Protein AF-A0A1W9HK80-F1 (afdb_monomer_lite)

Structure (mmCIF, N/CA/C/O backbone):
data_AF-A0A1W9HK80-F1
#
_entry.id   AF-A0A1W9HK80-F1
#
loop_
_atom_site.group_PDB
_atom_site.id
_atom_site.type_symbol
_atom_site.label_atom_id
_atom_site.label_alt_id
_atom_site.label_comp_id
_atom_site.label_asym_id
_atom_site.label_entity_id
_atom_site.label_seq_id
_atom_site.pdbx_PDB_ins_code
_atom_site.Cartn_x
_atom_site.Cartn_y
_atom_site.Cartn_z
_atom_site.occupancy
_atom_site.B_iso_or_equiv
_atom_site.auth_seq_id
_atom_site.auth_comp_id
_atom_site.auth_asym_id
_atom_site.auth_atom_id
_atom_site.pdbx_PDB_model_num
ATOM 1 N N . MET A 1 1 ? 50.817 -0.909 21.607 1.00 40.31 1 MET A N 1
ATOM 2 C CA . MET A 1 1 ? 50.506 -1.844 20.501 1.00 40.31 1 MET A CA 1
ATOM 3 C C . MET A 1 1 ? 49.001 -1.760 20.254 1.00 40.31 1 MET A C 1
ATOM 5 O O . MET A 1 1 ? 48.254 -2.396 20.972 1.00 40.31 1 MET A O 1
ATOM 9 N N . TRP A 1 2 ? 48.497 -0.718 19.587 1.00 36.34 2 TRP A N 1
ATOM 10 C CA . TRP A 1 2 ? 48.292 -0.599 18.128 1.00 36.34 2 TRP A CA 1
ATOM 11 C C . TRP A 1 2 ? 47.493 -1.766 17.518 1.00 36.34 2 TRP A C 1
ATOM 13 O O . TRP A 1 2 ? 48.063 -2.653 16.898 1.00 36.34 2 TRP A O 1
ATOM 23 N N . PHE A 1 3 ? 46.166 -1.718 17.678 1.00 40.56 3 PHE A N 1
ATOM 24 C CA . PHE A 1 3 ? 45.187 -2.386 16.814 1.00 40.56 3 PHE A CA 1
ATOM 25 C C . PHE A 1 3 ? 44.381 -1.291 16.099 1.00 40.56 3 PHE A C 1
ATOM 27 O O . PHE A 1 3 ? 43.328 -0.865 16.558 1.00 40.56 3 PHE A O 1
ATOM 34 N N . LEU A 1 4 ? 44.928 -0.779 14.997 1.00 42.81 4 LEU A N 1
ATOM 35 C CA . LEU A 1 4 ? 44.209 0.044 14.022 1.00 42.81 4 LEU A CA 1
ATOM 36 C C . LEU A 1 4 ? 44.053 -0.819 12.770 1.00 42.81 4 LEU A C 1
ATOM 38 O O . LEU A 1 4 ? 44.876 -0.789 11.858 1.00 42.81 4 LEU A O 1
ATOM 42 N N . ALA A 1 5 ? 43.024 -1.665 12.782 1.00 45.47 5 ALA A N 1
ATOM 43 C CA . ALA A 1 5 ? 42.637 -2.462 11.631 1.00 45.47 5 ALA A CA 1
ATOM 44 C C . ALA A 1 5 ? 41.920 -1.556 10.619 1.00 45.47 5 ALA A C 1
ATOM 46 O O . ALA A 1 5 ? 40.733 -1.274 10.732 1.00 45.47 5 ALA A O 1
ATOM 47 N N . LEU A 1 6 ? 42.717 -1.040 9.684 1.00 41.25 6 LEU A N 1
ATOM 48 C CA . LEU A 1 6 ? 42.411 -0.825 8.269 1.00 41.25 6 LEU A CA 1
ATOM 49 C C . LEU A 1 6 ? 40.919 -0.893 7.876 1.00 41.25 6 LEU A C 1
ATOM 51 O O . LEU A 1 6 ? 40.435 -1.906 7.375 1.00 41.25 6 LEU A O 1
ATOM 55 N N . LEU A 1 7 ? 40.230 0.246 7.977 1.00 40.03 7 LEU A N 1
ATOM 56 C CA . LEU A 1 7 ? 39.108 0.567 7.095 1.00 40.03 7 LEU A CA 1
ATOM 57 C C . LEU A 1 7 ? 39.681 0.842 5.698 1.00 40.03 7 LEU A C 1
ATOM 59 O O . LEU A 1 7 ? 39.971 1.982 5.334 1.00 40.03 7 LEU A O 1
ATOM 63 N N . PHE A 1 8 ? 39.892 -0.220 4.921 1.00 39.59 8 PHE A N 1
ATOM 64 C CA . PHE A 1 8 ? 40.111 -0.100 3.484 1.00 39.59 8 PHE A CA 1
ATOM 65 C C . PHE A 1 8 ? 38.796 0.361 2.850 1.00 39.59 8 PHE A C 1
ATOM 67 O O . PHE A 1 8 ? 37.912 -0.431 2.536 1.00 39.59 8 PHE A O 1
ATOM 74 N N . ILE A 1 9 ? 38.671 1.674 2.672 1.00 42.69 9 ILE A N 1
ATOM 75 C CA . ILE A 1 9 ? 37.730 2.273 1.733 1.00 42.69 9 ILE A CA 1
ATOM 76 C C . ILE A 1 9 ? 38.190 1.822 0.344 1.00 42.69 9 ILE A C 1
ATOM 78 O O . ILE A 1 9 ? 39.023 2.470 -0.292 1.00 42.69 9 ILE A O 1
ATOM 82 N N . SER A 1 10 ? 37.667 0.697 -0.141 1.00 40.22 10 SER A N 1
ATOM 83 C CA . SER A 1 10 ? 37.673 0.418 -1.569 1.00 40.22 10 SER A CA 1
ATOM 84 C C . SER A 1 10 ? 36.736 1.435 -2.216 1.00 40.22 10 SER A C 1
ATOM 86 O O . SER A 1 10 ? 35.543 1.187 -2.392 1.00 40.22 10 SER A O 1
ATOM 88 N N . ARG A 1 11 ? 37.265 2.613 -2.560 1.00 42.75 11 ARG A N 1
ATOM 89 C CA . ARG A 1 11 ? 36.681 3.430 -3.623 1.00 42.75 11 ARG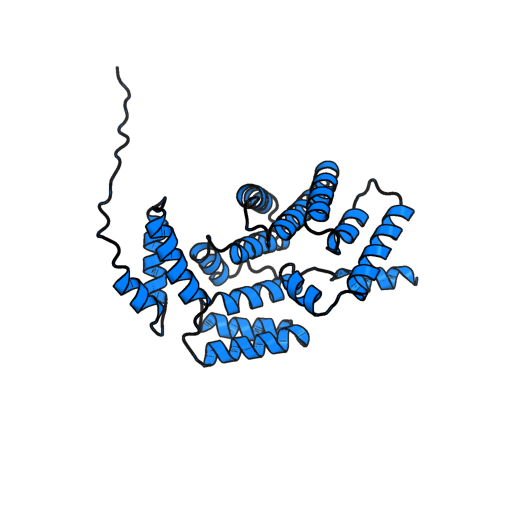 A CA 1
ATOM 90 C C . ARG A 1 11 ? 36.827 2.607 -4.894 1.00 42.75 11 ARG A C 1
ATOM 92 O O . ARG A 1 11 ? 37.811 2.739 -5.615 1.00 42.75 11 ARG A O 1
ATOM 99 N N . VAL A 1 12 ? 35.872 1.712 -5.130 1.00 42.25 12 VAL A N 1
ATOM 100 C CA . VAL A 1 12 ? 35.634 1.179 -6.463 1.00 42.25 12 VAL A CA 1
ATOM 101 C C . VAL A 1 12 ? 35.349 2.415 -7.301 1.00 42.25 12 VAL A C 1
ATOM 103 O O . VAL A 1 12 ? 34.335 3.086 -7.114 1.00 42.25 12 VAL A O 1
ATOM 106 N N . THR A 1 13 ? 36.304 2.798 -8.141 1.00 45.12 13 THR A N 1
ATOM 107 C CA . THR A 1 13 ? 36.114 3.839 -9.144 1.00 45.12 13 THR A CA 1
ATOM 108 C C . THR A 1 13 ? 35.144 3.273 -10.165 1.00 45.12 13 THR A C 1
ATOM 110 O O . THR A 1 13 ? 35.548 2.701 -11.176 1.00 45.12 13 THR A O 1
ATOM 113 N N . PHE A 1 14 ? 33.856 3.349 -9.848 1.00 53.19 14 PHE A N 1
ATOM 114 C CA . PHE A 1 14 ? 32.804 3.074 -10.803 1.00 53.19 14 PHE A CA 1
ATOM 115 C C . PHE A 1 14 ? 32.976 4.059 -11.956 1.00 53.19 14 PHE A C 1
ATOM 117 O O . PHE A 1 14 ? 33.056 5.273 -11.749 1.00 53.19 14 PHE A O 1
ATOM 124 N N . GLY A 1 15 ? 33.094 3.518 -13.171 1.00 62.09 15 GLY A N 1
ATOM 125 C CA . GLY A 1 15 ? 33.056 4.321 -14.386 1.00 62.09 15 GLY A CA 1
ATOM 126 C C . GLY A 1 15 ? 31.828 5.225 -14.344 1.00 62.09 15 GLY A C 1
ATOM 127 O O . GLY A 1 15 ? 30.773 4.816 -13.857 1.00 62.09 15 GLY A O 1
ATOM 128 N N . ALA A 1 16 ? 31.981 6.472 -14.790 1.00 74.56 16 ALA A N 1
ATOM 129 C CA . ALA A 1 16 ? 30.900 7.449 -14.776 1.00 74.56 16 ALA A CA 1
ATOM 130 C C . ALA A 1 16 ? 29.609 6.830 -15.345 1.00 74.56 16 ALA A C 1
ATOM 132 O O . ALA A 1 16 ? 29.616 6.307 -16.461 1.00 74.56 16 ALA A O 1
ATOM 133 N N . ILE A 1 17 ? 28.515 6.873 -14.574 1.00 82.75 17 ILE A N 1
ATOM 134 C CA . ILE A 1 17 ? 27.217 6.345 -15.013 1.00 82.75 17 ILE A CA 1
ATOM 135 C C . ILE A 1 17 ? 26.825 7.057 -16.312 1.00 82.75 17 ILE A C 1
ATOM 137 O O . ILE A 1 17 ? 26.674 8.282 -16.346 1.00 82.75 17 ILE A O 1
ATOM 141 N N . ASN A 1 18 ? 26.644 6.288 -17.386 1.00 89.44 18 ASN A N 1
ATOM 142 C CA . ASN A 1 18 ? 26.189 6.817 -18.665 1.00 89.44 18 ASN A CA 1
ATOM 143 C C . ASN A 1 18 ? 24.665 7.009 -18.641 1.00 89.44 18 ASN A C 1
ATOM 145 O O . ASN A 1 18 ? 23.892 6.151 -19.067 1.00 89.44 18 ASN A O 1
ATOM 149 N N . TRP A 1 19 ? 24.230 8.156 -18.120 1.00 87.25 19 TRP A N 1
ATOM 150 C CA . TRP A 1 19 ? 22.811 8.499 -17.992 1.00 87.25 19 TRP A CA 1
ATOM 151 C C . TRP A 1 19 ? 22.069 8.546 -19.328 1.00 87.25 19 TRP A C 1
ATOM 153 O O . TRP A 1 19 ? 20.884 8.230 -19.369 1.00 87.25 19 TRP A O 1
ATOM 163 N N . THR A 1 20 ? 22.750 8.909 -20.417 1.00 88.00 20 THR A N 1
ATOM 164 C CA . THR A 1 20 ? 22.161 8.922 -21.763 1.00 88.00 20 THR A CA 1
ATOM 165 C C . THR A 1 20 ? 21.836 7.509 -22.225 1.00 88.00 20 THR A C 1
ATOM 167 O O . THR A 1 20 ? 20.741 7.256 -22.718 1.00 88.00 20 THR A O 1
ATOM 170 N N . GLU A 1 21 ? 22.766 6.574 -22.031 1.00 89.50 21 GLU A N 1
ATOM 171 C CA . GLU A 1 21 ? 22.534 5.166 -22.347 1.00 89.50 21 GLU A CA 1
ATOM 172 C C . GLU A 1 21 ? 21.377 4.605 -21.515 1.00 89.50 21 GLU A C 1
ATOM 174 O O . GLU A 1 21 ? 20.474 3.975 -22.061 1.00 89.50 21 GLU A O 1
ATOM 179 N N . LEU A 1 22 ? 21.358 4.883 -20.209 1.00 87.50 22 LEU A N 1
ATOM 180 C CA . LEU A 1 22 ? 20.290 4.412 -19.333 1.00 87.50 22 LEU A CA 1
ATOM 181 C C . LEU A 1 22 ? 18.918 5.001 -19.714 1.00 87.50 22 LEU A C 1
ATOM 183 O O . LEU A 1 22 ? 17.916 4.283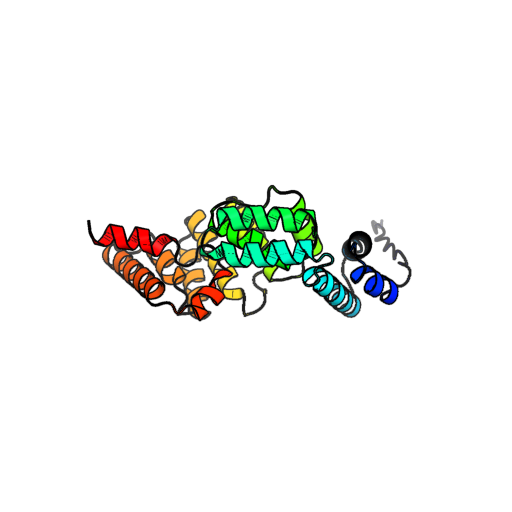 -19.733 1.00 87.50 22 LEU A O 1
ATOM 187 N N . ASP A 1 23 ? 18.871 6.283 -20.085 1.00 87.50 23 ASP A N 1
ATOM 188 C CA . ASP A 1 23 ? 17.657 6.939 -20.579 1.00 87.50 23 ASP A CA 1
ATOM 189 C C . ASP A 1 23 ? 17.154 6.297 -21.883 1.00 87.50 23 ASP A C 1
ATOM 191 O O . ASP A 1 23 ? 15.950 6.073 -22.010 1.00 87.50 23 ASP A O 1
ATOM 195 N N . ILE A 1 24 ? 18.048 5.933 -22.809 1.00 87.50 24 ILE A N 1
ATOM 196 C CA . ILE A 1 24 ? 17.697 5.215 -24.045 1.00 87.50 24 ILE A CA 1
ATOM 197 C C . ILE A 1 24 ? 17.138 3.828 -23.722 1.00 87.50 24 ILE A C 1
ATOM 199 O O . ILE A 1 24 ? 16.068 3.474 -24.217 1.00 87.50 24 ILE A O 1
ATOM 203 N N . LEU A 1 25 ? 17.824 3.060 -22.871 1.00 88.50 25 LEU A N 1
ATOM 204 C CA . LEU A 1 25 ? 17.406 1.709 -22.486 1.00 88.50 25 LEU A CA 1
ATOM 205 C C . LEU A 1 25 ? 16.018 1.709 -21.832 1.00 88.50 25 LEU A C 1
ATOM 207 O O . LEU A 1 25 ? 15.195 0.858 -22.149 1.00 88.50 25 LEU A O 1
ATOM 211 N N . SER A 1 26 ? 15.712 2.714 -21.006 1.00 87.19 26 SER A N 1
ATOM 212 C CA . SER A 1 26 ? 14.394 2.878 -20.366 1.00 87.19 26 SER A CA 1
ATOM 213 C C . SER A 1 26 ? 13.234 3.186 -21.322 1.00 87.19 26 SER A C 1
ATOM 215 O O . SER A 1 26 ? 12.099 3.322 -20.883 1.00 87.19 26 SER A O 1
ATOM 217 N N . ARG A 1 27 ? 13.501 3.377 -22.619 1.00 87.50 27 ARG A N 1
ATOM 218 C CA . ARG A 1 27 ? 12.479 3.617 -23.654 1.00 87.50 27 ARG A CA 1
ATOM 219 C C . ARG A 1 27 ? 12.355 2.455 -24.635 1.00 87.50 27 ARG A C 1
ATOM 221 O O . ARG A 1 27 ? 11.470 2.471 -25.487 1.00 87.50 27 ARG A O 1
ATOM 228 N N . GLN A 1 28 ? 13.265 1.487 -24.575 1.00 85.81 28 GLN A N 1
ATOM 229 C CA . GLN A 1 28 ? 13.233 0.325 -25.455 1.00 85.81 28 GLN A CA 1
ATOM 230 C C . GLN A 1 28 ? 12.121 -0.629 -25.029 1.00 85.81 28 GLN A C 1
ATOM 232 O O . GLN A 1 28 ? 11.759 -0.674 -23.862 1.00 85.81 28 GLN A O 1
ATOM 237 N N . LYS A 1 29 ? 11.617 -1.436 -25.970 1.00 75.38 29 LYS A N 1
ATOM 238 C CA . LYS A 1 29 ? 10.497 -2.370 -25.747 1.00 75.38 29 LYS A CA 1
ATOM 239 C C . LYS A 1 29 ? 10.725 -3.398 -24.626 1.00 75.38 29 LYS A C 1
ATOM 241 O O . LYS A 1 29 ? 9.777 -4.050 -24.212 1.00 75.38 29 LYS A O 1
ATOM 246 N N . THR A 1 30 ? 11.962 -3.570 -24.167 1.00 76.00 30 THR A N 1
ATOM 247 C CA . THR A 1 30 ? 12.333 -4.479 -23.078 1.00 76.00 30 THR A CA 1
ATOM 248 C C . THR A 1 30 ? 13.161 -3.712 -22.044 1.00 76.00 30 THR A C 1
ATOM 250 O O . THR A 1 30 ? 14.354 -3.485 -22.277 1.00 76.00 30 THR A O 1
ATOM 253 N N . PRO A 1 31 ? 12.574 -3.299 -20.906 1.00 85.25 31 PRO A N 1
ATOM 254 C CA . PRO A 1 31 ? 13.286 -2.519 -19.896 1.00 85.25 31 PRO A CA 1
ATOM 255 C C . PRO A 1 31 ? 14.294 -3.343 -19.080 1.00 85.25 31 PRO A C 1
ATOM 257 O O . PRO A 1 31 ? 15.028 -2.758 -18.291 1.00 85.25 31 PRO A O 1
ATOM 260 N N . ASP A 1 32 ? 14.379 -4.666 -19.264 1.00 87.62 32 ASP A N 1
ATOM 261 C CA . ASP A 1 32 ? 15.199 -5.582 -18.453 1.00 87.62 32 ASP A CA 1
ATOM 262 C C . ASP A 1 32 ? 16.661 -5.143 -18.312 1.00 87.62 32 ASP A C 1
ATOM 264 O O . ASP A 1 32 ? 17.230 -5.194 -17.221 1.00 87.62 32 ASP A O 1
ATOM 268 N N . LEU A 1 33 ? 17.277 -4.668 -19.400 1.00 87.88 33 LEU A N 1
ATOM 269 C CA . LEU A 1 33 ? 18.659 -4.190 -19.355 1.00 87.88 33 LEU A CA 1
ATOM 270 C C . LEU A 1 33 ? 18.782 -2.870 -18.578 1.00 87.88 33 LEU A C 1
ATOM 272 O O . LEU A 1 33 ? 19.755 -2.687 -17.847 1.00 87.88 33 LEU A O 1
ATOM 276 N N . ALA A 1 34 ? 17.799 -1.969 -18.695 1.00 89.19 34 ALA A N 1
ATOM 277 C CA . ALA A 1 34 ? 17.753 -0.747 -17.891 1.00 89.19 34 ALA A CA 1
ATOM 278 C C . ALA A 1 34 ? 17.579 -1.083 -16.404 1.00 89.19 34 ALA A C 1
ATOM 280 O O . ALA A 1 34 ? 18.312 -0.565 -15.567 1.00 89.19 34 ALA A O 1
ATOM 281 N N . VAL A 1 35 ? 16.655 -1.995 -16.090 1.00 89.56 35 VAL A N 1
ATOM 282 C CA . VAL A 1 35 ? 16.382 -2.471 -14.730 1.00 89.56 35 VAL A CA 1
ATOM 283 C C . VAL A 1 35 ? 17.628 -3.091 -14.116 1.00 89.56 35 VAL A C 1
ATOM 285 O O . VAL A 1 35 ? 18.015 -2.705 -13.018 1.00 89.56 35 VAL A O 1
ATOM 288 N N . LYS A 1 36 ? 18.295 -4.003 -14.834 1.00 90.44 36 LYS A N 1
ATOM 289 C CA . LYS A 1 36 ? 19.532 -4.635 -14.370 1.00 90.44 36 LYS A CA 1
ATOM 290 C C . LYS A 1 36 ? 20.591 -3.590 -14.010 1.00 90.44 36 LYS A C 1
ATOM 292 O O . LYS A 1 36 ? 21.140 -3.647 -12.917 1.00 90.44 36 LYS A O 1
ATOM 297 N N . LYS A 1 37 ? 20.823 -2.604 -14.885 1.00 89.94 37 LYS A N 1
ATOM 298 C CA . LYS A 1 37 ? 21.783 -1.520 -14.621 1.00 89.94 37 LYS A CA 1
ATOM 299 C C . LYS A 1 37 ? 21.388 -0.653 -13.426 1.00 89.94 37 LYS A C 1
ATOM 301 O O . LYS A 1 37 ? 22.251 -0.238 -12.666 1.00 89.94 37 LYS A O 1
ATOM 306 N N . ILE A 1 38 ? 20.100 -0.359 -13.253 1.00 90.00 38 ILE A N 1
ATOM 307 C CA . ILE A 1 38 ? 19.612 0.407 -12.097 1.00 90.00 38 ILE A CA 1
ATOM 308 C C . ILE A 1 38 ? 19.845 -0.370 -10.800 1.00 90.00 38 ILE A C 1
ATOM 310 O O . ILE A 1 38 ? 20.333 0.220 -9.843 1.00 90.00 38 ILE A O 1
ATOM 314 N N . LEU A 1 39 ? 19.542 -1.671 -10.773 1.00 88.88 39 LEU A N 1
ATOM 315 C CA . LEU A 1 39 ? 19.792 -2.524 -9.607 1.00 88.88 39 LEU A CA 1
ATOM 316 C C . LEU A 1 39 ? 21.287 -2.571 -9.267 1.00 88.88 39 LEU A C 1
ATOM 318 O O . LEU A 1 39 ? 21.648 -2.346 -8.119 1.00 88.88 39 LEU A O 1
ATOM 322 N N . GLU A 1 40 ? 22.156 -2.728 -10.270 1.00 89.50 40 GLU A N 1
ATOM 323 C CA . GLU A 1 40 ? 23.613 -2.658 -10.080 1.00 89.50 40 GLU A CA 1
ATOM 324 C C . GLU A 1 40 ? 24.059 -1.318 -9.472 1.00 89.50 40 GLU A C 1
ATOM 326 O O . GLU A 1 40 ? 24.951 -1.306 -8.630 1.00 89.50 40 GLU A O 1
ATOM 331 N N . ILE A 1 41 ? 23.438 -0.193 -9.860 1.00 88.38 41 ILE A N 1
ATOM 332 C CA . ILE A 1 41 ? 23.722 1.125 -9.270 1.00 88.38 41 ILE A CA 1
ATOM 333 C C . ILE A 1 41 ? 23.222 1.196 -7.820 1.00 88.38 41 ILE A C 1
ATOM 335 O O . ILE A 1 41 ? 23.939 1.703 -6.959 1.00 88.38 41 ILE A O 1
ATOM 339 N N . LEU A 1 42 ? 22.015 0.701 -7.534 1.00 86.38 42 LEU A N 1
ATOM 340 C CA . LEU A 1 42 ? 21.439 0.702 -6.184 1.00 86.38 42 LEU A CA 1
ATOM 341 C C . LEU A 1 42 ? 22.263 -0.152 -5.205 1.00 86.38 42 LEU A C 1
ATOM 343 O O . LEU A 1 42 ? 22.426 0.237 -4.049 1.00 86.38 42 LEU A O 1
ATOM 347 N N . ASP A 1 43 ? 22.856 -1.247 -5.682 1.00 86.94 43 ASP A N 1
ATOM 348 C CA . ASP A 1 43 ? 23.711 -2.134 -4.884 1.00 86.94 43 ASP A CA 1
ATOM 349 C C . ASP A 1 43 ? 25.079 -1.511 -4.535 1.00 86.94 43 ASP A C 1
ATOM 351 O O . ASP A 1 43 ? 25.797 -2.028 -3.677 1.00 86.94 43 ASP A O 1
ATOM 355 N N . THR A 1 44 ? 25.454 -0.375 -5.143 1.00 86.75 44 THR A N 1
ATOM 356 C CA . THR A 1 44 ? 26.722 0.321 -4.831 1.00 86.75 44 THR A CA 1
ATOM 357 C C . THR A 1 44 ? 26.716 1.064 -3.491 1.00 86.75 44 THR A C 1
ATOM 359 O O . THR A 1 44 ? 27.769 1.520 -3.038 1.00 86.75 44 THR A O 1
ATOM 362 N N . GLY A 1 45 ? 25.558 1.159 -2.829 1.00 83.50 45 GLY A N 1
ATOM 363 C CA . GLY A 1 45 ? 25.401 1.800 -1.526 1.00 83.50 45 GLY A CA 1
ATOM 364 C C . GLY A 1 45 ? 24.807 3.213 -1.609 1.00 83.50 45 GLY A C 1
ATOM 365 O O . GLY A 1 45 ? 24.037 3.512 -2.522 1.00 83.50 45 GLY A O 1
ATOM 366 N N . PRO A 1 46 ? 25.096 4.093 -0.629 1.00 85.88 46 PRO A N 1
ATOM 367 C CA . PRO A 1 46 ? 24.485 5.418 -0.555 1.00 85.88 46 PRO A CA 1
ATOM 368 C C . PRO A 1 46 ? 24.763 6.259 -1.804 1.00 85.88 46 PRO A C 1
ATOM 370 O O . PRO A 1 46 ? 25.913 6.492 -2.175 1.00 85.88 46 PRO A O 1
ATOM 373 N N . LEU A 1 47 ? 23.696 6.749 -2.431 1.00 86.19 47 LEU A N 1
ATOM 374 C CA . LEU A 1 47 ? 23.783 7.520 -3.664 1.00 86.19 47 LEU A CA 1
ATOM 375 C C . LEU A 1 47 ? 23.883 9.017 -3.386 1.00 86.19 47 LEU A C 1
ATOM 377 O O . LEU A 1 47 ? 23.173 9.560 -2.538 1.00 86.19 47 LEU A O 1
ATOM 381 N N . GLU A 1 48 ? 24.701 9.711 -4.175 1.00 90.00 48 GLU A N 1
ATOM 382 C CA . GLU A 1 48 ? 24.689 11.171 -4.192 1.00 90.00 48 GLU A CA 1
ATOM 383 C C . GLU A 1 48 ? 23.298 11.701 -4.593 1.00 90.00 48 GLU A C 1
ATOM 385 O O . GLU A 1 48 ? 22.642 11.104 -5.457 1.00 90.00 48 GLU A O 1
ATOM 390 N N . PRO A 1 49 ? 22.853 12.859 -4.063 1.00 89.88 49 PRO A N 1
ATOM 391 C CA . PRO A 1 49 ? 21.521 13.403 -4.346 1.00 89.88 49 PRO A CA 1
ATOM 392 C C . PRO A 1 49 ? 21.197 13.522 -5.841 1.00 89.88 49 PRO A C 1
ATOM 394 O O . PRO A 1 49 ? 20.084 13.224 -6.271 1.00 89.88 49 PRO A O 1
ATOM 397 N N . LYS A 1 50 ? 22.186 13.902 -6.661 1.00 89.50 50 LYS A N 1
ATOM 398 C CA . LYS A 1 50 ? 22.035 14.006 -8.119 1.00 89.50 50 LYS A CA 1
ATOM 399 C C . LYS A 1 50 ? 21.794 12.644 -8.778 1.00 89.50 50 LYS A C 1
ATOM 401 O O . LYS A 1 50 ? 20.937 12.534 -9.651 1.00 89.50 50 LYS A O 1
ATOM 406 N N . THR A 1 51 ? 22.543 11.623 -8.367 1.00 88.56 51 THR A N 1
ATOM 407 C CA . THR A 1 51 ? 22.400 10.242 -8.850 1.00 88.56 51 THR A CA 1
ATOM 408 C C . THR A 1 51 ? 21.043 9.678 -8.451 1.00 88.56 51 THR A C 1
ATOM 410 O O . THR A 1 51 ? 20.345 9.130 -9.299 1.00 88.56 51 THR A O 1
ATOM 413 N N . SER A 1 52 ? 20.631 9.897 -7.199 1.00 88.12 52 SER A N 1
ATOM 414 C CA . SER A 1 52 ? 19.313 9.500 -6.695 1.00 88.12 52 SER A CA 1
ATOM 415 C C . SER A 1 52 ? 18.177 10.118 -7.521 1.00 88.12 52 SER A C 1
ATOM 417 O O . SER A 1 52 ? 17.321 9.402 -8.037 1.00 88.12 52 SER A O 1
ATOM 419 N N . PHE A 1 53 ? 18.229 11.431 -7.773 1.00 89.69 53 PHE A N 1
ATOM 420 C CA . PHE A 1 53 ? 17.240 12.124 -8.605 1.00 89.69 53 PHE A CA 1
ATOM 421 C C . PHE A 1 53 ? 17.160 11.569 -10.038 1.00 89.69 53 PHE A C 1
ATOM 423 O O . PHE A 1 53 ? 16.070 11.371 -10.581 1.00 89.69 53 PHE A O 1
ATOM 430 N N . LEU A 1 54 ? 18.308 11.313 -10.674 1.00 89.56 54 LEU A N 1
ATOM 431 C CA . LEU A 1 54 ? 18.344 10.786 -12.040 1.00 89.56 54 LEU A CA 1
ATOM 432 C C . LEU A 1 54 ? 17.830 9.345 -12.115 1.00 89.56 54 LEU A C 1
ATOM 434 O O . LEU A 1 54 ? 17.060 9.040 -13.027 1.00 89.56 54 LEU A O 1
ATOM 438 N N . LEU A 1 55 ? 18.187 8.488 -11.155 1.00 89.69 55 LEU A N 1
ATOM 439 C CA . LEU A 1 55 ? 17.611 7.146 -11.053 1.00 89.69 55 LEU A CA 1
ATOM 440 C C . LEU A 1 55 ? 16.104 7.213 -10.868 1.00 89.69 55 LEU A C 1
ATOM 442 O O . LEU A 1 55 ? 15.390 6.578 -11.633 1.00 89.69 55 LEU A O 1
ATOM 446 N N . GLN A 1 56 ? 15.612 8.033 -9.939 1.00 90.31 56 GLN A N 1
ATOM 447 C CA . GLN A 1 56 ? 14.179 8.188 -9.704 1.00 90.31 56 GLN A CA 1
ATOM 448 C C . GLN A 1 56 ? 13.440 8.582 -10.990 1.00 90.31 56 GLN A C 1
ATOM 450 O O . GLN A 1 56 ? 12.395 8.018 -11.303 1.00 90.31 56 GLN A O 1
ATOM 455 N N . LYS A 1 57 ? 14.005 9.492 -11.792 1.00 91.06 57 LYS A N 1
ATOM 456 C CA . LYS A 1 57 ? 13.429 9.881 -13.087 1.00 91.06 57 LYS A CA 1
ATOM 457 C C . LYS A 1 57 ? 13.329 8.704 -14.064 1.00 91.06 57 LYS A C 1
ATOM 459 O O . LYS A 1 57 ? 12.307 8.557 -14.735 1.00 91.06 57 LYS A O 1
ATOM 464 N N . VAL A 1 58 ? 14.379 7.891 -14.176 1.00 91.19 58 VAL A N 1
ATOM 465 C CA . VAL A 1 58 ? 14.395 6.722 -15.071 1.00 91.19 58 VAL A CA 1
ATOM 466 C C . VAL A 1 58 ? 13.443 5.637 -14.562 1.00 91.19 58 VAL A C 1
ATOM 468 O O . VAL A 1 58 ? 12.635 5.114 -15.326 1.00 91.19 58 VAL A O 1
ATOM 471 N N . THR A 1 59 ? 13.490 5.345 -13.267 1.00 92.19 59 THR A N 1
ATOM 472 C CA . THR A 1 59 ? 12.631 4.376 -12.587 1.00 92.19 59 THR A CA 1
ATOM 473 C C . THR A 1 59 ? 11.153 4.750 -12.732 1.00 92.19 59 THR A C 1
ATOM 475 O O . THR A 1 59 ? 10.359 3.907 -13.148 1.00 92.19 59 THR A O 1
ATOM 478 N N . ASN A 1 60 ? 10.788 6.023 -12.534 1.00 92.75 60 ASN A N 1
ATOM 479 C CA . ASN A 1 60 ? 9.428 6.528 -12.768 1.00 92.75 60 ASN A CA 1
ATOM 480 C C . ASN A 1 60 ? 8.988 6.357 -14.227 1.00 92.75 60 ASN A C 1
ATOM 482 O O . ASN A 1 60 ? 7.834 6.035 -14.494 1.00 92.75 60 ASN A O 1
ATOM 486 N N . ARG A 1 61 ? 9.894 6.513 -15.200 1.00 92.88 61 ARG A N 1
ATOM 487 C CA . ARG A 1 61 ? 9.539 6.238 -16.597 1.00 92.88 61 ARG A CA 1
ATOM 488 C C . ARG A 1 61 ? 9.203 4.767 -16.809 1.00 92.88 61 ARG A C 1
ATOM 490 O O . ARG A 1 61 ? 8.181 4.480 -17.427 1.00 92.88 61 ARG A O 1
ATOM 497 N N . ILE A 1 62 ? 10.040 3.855 -16.312 1.00 94.00 62 ILE A N 1
ATOM 498 C CA . ILE A 1 62 ? 9.788 2.410 -16.427 1.00 94.00 62 ILE A CA 1
ATOM 499 C C . ILE A 1 62 ? 8.463 2.054 -15.745 1.00 94.00 62 ILE A C 1
ATOM 501 O O . ILE A 1 62 ? 7.680 1.287 -16.293 1.00 94.00 62 ILE A O 1
ATOM 505 N N . PHE A 1 63 ? 8.185 2.684 -14.604 1.00 94.81 63 PHE A N 1
ATOM 506 C CA . PHE A 1 63 ? 6.951 2.503 -13.847 1.00 94.81 63 PHE A CA 1
ATOM 507 C C . PHE A 1 63 ? 5.697 2.859 -14.657 1.00 94.81 63 PHE A C 1
ATOM 509 O O . PHE A 1 63 ? 4.677 2.176 -14.568 1.00 94.81 63 PHE A O 1
ATOM 516 N N . GLU A 1 64 ? 5.753 3.948 -15.425 1.00 94.56 64 GLU A N 1
ATOM 517 C CA . GLU A 1 64 ? 4.584 4.530 -16.083 1.00 94.56 64 GLU A CA 1
ATOM 518 C C . GLU A 1 64 ? 4.375 4.092 -17.536 1.00 94.56 64 GLU A C 1
ATOM 520 O O . GLU A 1 64 ? 3.266 4.278 -18.057 1.00 94.56 64 GLU A O 1
ATOM 525 N N . THR A 1 65 ? 5.420 3.570 -18.182 1.00 94.38 65 THR A N 1
ATOM 526 C CA . THR A 1 65 ? 5.448 3.272 -19.619 1.00 94.38 65 THR A CA 1
ATOM 527 C C . THR A 1 65 ? 4.958 1.855 -19.891 1.00 94.38 65 THR A C 1
ATOM 529 O O . THR A 1 65 ? 5.447 0.894 -19.304 1.00 94.38 65 THR A O 1
ATOM 532 N N . PHE A 1 66 ? 4.006 1.722 -20.814 1.00 94.69 66 PHE A N 1
ATOM 533 C CA . PHE A 1 66 ? 3.639 0.435 -21.403 1.00 94.69 66 PHE A CA 1
ATOM 534 C C . PHE A 1 66 ? 4.506 0.206 -22.637 1.00 94.69 66 PHE A C 1
ATOM 536 O O . PHE A 1 66 ? 4.476 1.018 -23.565 1.00 94.69 66 PHE A O 1
ATOM 543 N N . TYR A 1 67 ? 5.284 -0.873 -22.652 1.00 93.38 67 TYR A N 1
ATOM 544 C CA . TYR A 1 67 ? 6.176 -1.185 -23.770 1.00 93.38 67 TYR A CA 1
ATOM 545 C C . TYR A 1 67 ? 5.471 -1.962 -24.890 1.00 93.38 67 TYR A C 1
ATOM 547 O O . TYR A 1 67 ? 5.966 -2.033 -26.020 1.00 93.38 67 TYR A O 1
ATOM 555 N N . THR A 1 68 ? 4.287 -2.502 -24.597 1.00 95.25 68 THR A N 1
ATOM 556 C CA . THR A 1 68 ? 3.430 -3.249 -25.512 1.00 95.25 68 THR A CA 1
ATOM 557 C C . THR A 1 68 ? 1.980 -2.757 -25.458 1.00 95.25 68 THR A C 1
ATOM 559 O O . THR A 1 68 ? 1.426 -2.464 -24.396 1.00 95.25 68 THR A O 1
ATOM 562 N N . GLU A 1 69 ? 1.311 -2.734 -26.615 1.00 95.94 69 GLU A N 1
ATOM 563 C CA . GLU A 1 69 ? -0.130 -2.438 -26.695 1.00 95.94 69 GLU A CA 1
ATOM 564 C C . GLU A 1 69 ? -0.965 -3.476 -25.934 1.00 95.94 69 GLU A C 1
ATOM 566 O O . GLU A 1 69 ? -1.983 -3.154 -25.325 1.00 95.94 69 GLU A O 1
ATOM 571 N N . LYS A 1 70 ? -0.508 -4.734 -25.923 1.00 97.06 70 LYS A N 1
ATOM 572 C CA . LYS A 1 70 ? -1.178 -5.827 -25.214 1.00 97.06 70 LYS A CA 1
ATOM 573 C C . LYS A 1 70 ? -1.134 -5.638 -23.694 1.00 97.06 70 LYS A C 1
ATOM 575 O O . LYS A 1 70 ? -2.145 -5.885 -23.040 1.00 97.06 70 LYS A O 1
ATOM 580 N N . GLY A 1 71 ? -0.010 -5.171 -23.145 1.00 97.06 71 GLY A N 1
ATOM 581 C CA . GLY A 1 71 ? 0.115 -4.806 -21.733 1.00 97.06 71 GLY A CA 1
ATOM 582 C C . GLY A 1 71 ? -0.835 -3.670 -21.345 1.00 97.06 71 GLY A C 1
ATOM 583 O O . GLY A 1 71 ? -1.567 -3.791 -20.362 1.00 97.06 71 GLY A O 1
ATOM 584 N N . LEU A 1 72 ? -0.908 -2.618 -22.171 1.00 97.25 72 LEU A N 1
ATOM 585 C CA . LEU A 1 72 ? -1.870 -1.523 -21.989 1.00 97.25 72 LEU A CA 1
ATOM 586 C C . LEU A 1 72 ? -3.323 -2.023 -22.027 1.00 97.25 72 LEU A C 1
ATOM 588 O O . LEU A 1 72 ? -4.130 -1.646 -21.180 1.00 97.25 72 LEU A O 1
ATOM 592 N N . ASN A 1 73 ? -3.655 -2.908 -22.970 1.00 98.19 73 ASN A N 1
ATOM 593 C CA . ASN A 1 73 ? -4.996 -3.476 -23.067 1.00 98.19 73 ASN A CA 1
ATOM 594 C C . ASN A 1 73 ? -5.374 -4.288 -21.816 1.00 98.19 73 ASN A C 1
ATOM 596 O O . ASN A 1 73 ? -6.474 -4.123 -21.294 1.00 98.19 73 ASN A O 1
ATOM 600 N N . TYR A 1 74 ? -4.470 -5.125 -21.291 1.00 98.50 74 TYR A N 1
ATOM 601 C CA . TYR A 1 74 ? -4.728 -5.841 -20.036 1.00 98.50 74 TYR A CA 1
ATOM 602 C C . TYR A 1 74 ? -4.931 -4.893 -18.855 1.00 98.50 74 TYR A C 1
ATOM 604 O O . TYR A 1 74 ? -5.819 -5.129 -18.036 1.00 98.50 74 TYR A O 1
ATOM 612 N N . PHE A 1 75 ? -4.157 -3.809 -18.780 1.00 98.38 75 PHE A N 1
ATOM 613 C CA . PHE A 1 75 ? -4.332 -2.797 -17.745 1.00 98.38 75 PHE A CA 1
ATOM 614 C C . PHE A 1 75 ? -5.712 -2.133 -17.804 1.00 98.38 75 PHE A C 1
ATOM 616 O O . PHE A 1 75 ? -6.400 -2.072 -16.787 1.00 98.38 75 PHE A O 1
ATOM 623 N N . GLU A 1 76 ? -6.147 -1.673 -18.979 1.00 98.06 76 GLU A N 1
ATOM 624 C CA . GLU A 1 76 ? -7.442 -0.994 -19.115 1.00 98.06 76 GLU A CA 1
ATOM 625 C C . GLU A 1 76 ? -8.627 -1.940 -18.876 1.00 98.06 76 GLU A C 1
ATOM 627 O O . GLU A 1 76 ? -9.580 -1.564 -18.189 1.00 98.06 76 GLU A O 1
ATOM 632 N N . VAL A 1 77 ? -8.552 -3.190 -19.349 1.00 97.94 77 VAL A N 1
ATOM 633 C CA . VAL A 1 77 ? -9.575 -4.208 -19.052 1.00 97.94 77 VAL A CA 1
ATOM 634 C C . VAL A 1 77 ? -9.606 -4.521 -17.555 1.00 97.94 77 VAL A C 1
ATOM 636 O O . VAL A 1 77 ? -10.679 -4.519 -16.955 1.00 97.94 77 VAL A O 1
ATOM 639 N N . GLY A 1 78 ? -8.446 -4.721 -16.921 1.00 97.75 78 GLY A N 1
ATOM 640 C CA . GLY A 1 78 ? -8.351 -4.948 -15.478 1.00 97.75 78 GLY A CA 1
ATOM 641 C C . GLY A 1 78 ? -8.925 -3.785 -14.664 1.00 97.75 78 GLY A C 1
ATOM 642 O O . GLY A 1 78 ? -9.677 -4.000 -13.717 1.00 97.75 78 GLY A O 1
ATOM 643 N N . LYS A 1 79 ? -8.657 -2.542 -15.077 1.00 96.62 79 LYS A N 1
ATOM 644 C CA . LYS A 1 79 ? -9.226 -1.335 -14.460 1.00 96.62 79 LYS A CA 1
ATOM 645 C C . LYS A 1 79 ? -10.745 -1.269 -14.590 1.00 96.62 79 LYS A C 1
ATOM 647 O O . LYS A 1 79 ? -11.408 -0.837 -13.651 1.00 96.62 79 LYS A O 1
ATOM 652 N N . HIS A 1 80 ? -11.300 -1.687 -15.725 1.00 95.75 80 HIS A N 1
ATOM 653 C CA . HIS A 1 80 ? -12.748 -1.755 -15.911 1.00 95.75 80 HIS A CA 1
ATOM 654 C C . HIS A 1 80 ? -13.388 -2.834 -15.023 1.00 95.75 80 HIS A C 1
ATOM 656 O O . HIS A 1 80 ? -14.387 -2.569 -14.355 1.00 95.75 80 HIS A O 1
ATOM 662 N N . LEU A 1 81 ? -12.776 -4.020 -14.967 1.00 96.69 81 LEU A N 1
ATOM 663 C CA . LEU A 1 81 ? -13.251 -5.151 -14.166 1.00 96.69 81 LEU A CA 1
ATOM 664 C C . LEU A 1 81 ? -13.110 -4.925 -12.657 1.00 96.69 81 LEU A C 1
ATOM 666 O O . LEU A 1 81 ? -13.883 -5.491 -11.897 1.00 96.69 81 LEU A O 1
ATOM 670 N N . ALA A 1 82 ? -12.186 -4.072 -12.209 1.00 94.38 82 ALA A N 1
ATOM 671 C CA . ALA A 1 82 ? -11.922 -3.801 -10.792 1.00 94.38 82 ALA A CA 1
ATOM 672 C C . ALA A 1 82 ? -13.176 -3.476 -9.955 1.00 94.38 82 ALA A C 1
ATOM 674 O O . ALA A 1 82 ? -13.189 -3.716 -8.751 1.00 94.38 82 ALA A O 1
ATOM 675 N N . ILE A 1 83 ? -14.216 -2.914 -10.580 1.00 88.00 83 ILE A N 1
ATOM 676 C CA . ILE A 1 83 ? -15.469 -2.527 -9.917 1.00 88.00 83 ILE A CA 1
ATOM 677 C C . ILE A 1 83 ? -16.503 -3.661 -9.946 1.00 88.00 83 ILE A C 1
ATOM 679 O O . ILE A 1 83 ? -17.227 -3.848 -8.971 1.00 88.00 83 ILE A O 1
ATOM 683 N N . SER A 1 84 ? -16.614 -4.378 -11.066 1.00 92.44 84 SER A N 1
ATOM 684 C CA . SER A 1 84 ? -17.668 -5.374 -11.299 1.00 92.44 84 SER A CA 1
ATOM 685 C C . SER A 1 84 ? -17.255 -6.795 -10.922 1.00 92.44 84 SER A C 1
ATOM 687 O O . SER A 1 84 ? -18.071 -7.538 -10.385 1.00 92.44 84 SER A O 1
ATOM 689 N N . ASP A 1 85 ? -16.003 -7.162 -11.187 1.00 96.12 85 ASP A N 1
ATOM 690 C CA . ASP A 1 85 ? -15.417 -8.471 -10.903 1.00 96.12 85 ASP A CA 1
ATOM 691 C C . ASP A 1 85 ? -13.923 -8.329 -10.537 1.00 96.12 85 ASP A C 1
ATOM 693 O O . ASP A 1 85 ? -13.034 -8.482 -11.388 1.00 96.12 85 ASP A O 1
ATOM 697 N N . PRO A 1 86 ? -13.615 -8.034 -9.257 1.00 94.94 86 PRO A N 1
ATOM 698 C CA . PRO A 1 86 ? -12.240 -7.900 -8.782 1.00 94.94 86 PRO A CA 1
ATOM 699 C C . PRO A 1 86 ? -11.380 -9.149 -9.017 1.00 94.94 86 PRO A C 1
ATOM 701 O O . PRO A 1 86 ? -10.183 -9.028 -9.271 1.00 94.94 86 PRO A O 1
ATOM 704 N N . ASN A 1 87 ? -11.967 -10.348 -8.968 1.00 96.44 87 ASN A N 1
ATOM 705 C CA . ASN A 1 87 ? -11.219 -11.594 -9.127 1.00 96.44 87 ASN A CA 1
ATOM 706 C C . ASN A 1 87 ? -10.758 -11.790 -10.576 1.00 96.44 87 ASN A C 1
ATOM 708 O O . ASN A 1 87 ? -9.613 -12.181 -10.819 1.00 96.44 87 ASN A O 1
ATOM 712 N N . GLU A 1 88 ? -11.620 -11.497 -11.552 1.00 97.81 88 GLU A N 1
ATOM 713 C CA . GLU A 1 88 ? -11.227 -11.535 -12.963 1.00 97.81 88 GLU A CA 1
ATOM 714 C C . GLU A 1 88 ? -10.290 -10.372 -13.326 1.00 97.81 88 GLU A C 1
ATOM 716 O O . GLU A 1 88 ? -9.366 -10.545 -14.130 1.00 97.81 88 GLU A O 1
ATOM 721 N N . ALA A 1 89 ? -10.444 -9.211 -12.677 1.00 97.88 89 ALA A N 1
ATOM 722 C CA . ALA A 1 89 ? -9.499 -8.103 -12.792 1.00 97.88 89 ALA A CA 1
ATOM 723 C C . ALA A 1 89 ? -8.081 -8.516 -12.365 1.00 97.88 89 ALA A C 1
ATOM 725 O O . ALA A 1 89 ? -7.133 -8.290 -13.117 1.00 97.88 89 ALA A O 1
ATOM 726 N N . ILE A 1 90 ? -7.932 -9.186 -11.214 1.00 97.69 90 ILE A N 1
ATOM 727 C CA . ILE A 1 90 ? -6.639 -9.692 -10.716 1.00 97.69 90 ILE A CA 1
ATOM 728 C C . ILE A 1 90 ? -5.993 -10.630 -11.740 1.00 97.69 90 ILE A C 1
ATOM 730 O O . ILE A 1 90 ? -4.840 -10.422 -12.121 1.00 97.69 90 ILE A O 1
ATOM 734 N N . LYS A 1 91 ? -6.734 -11.621 -12.255 1.00 97.88 91 LYS A N 1
ATOM 735 C CA . LYS A 1 91 ? -6.220 -12.556 -13.277 1.00 97.88 91 LYS A CA 1
ATOM 736 C C . LYS A 1 91 ? -5.811 -11.844 -14.565 1.00 97.88 91 LYS A C 1
ATOM 738 O O . LYS A 1 91 ? -4.815 -12.208 -15.190 1.00 97.88 91 LYS A O 1
ATOM 743 N N . THR A 1 92 ? -6.582 -10.842 -14.982 1.00 98.38 92 THR A N 1
ATOM 744 C CA . THR A 1 92 ? -6.292 -10.045 -16.179 1.00 98.38 92 THR A CA 1
ATOM 745 C C . THR A 1 92 ? -5.017 -9.227 -15.999 1.00 98.38 92 THR A C 1
ATOM 747 O O . THR A 1 92 ? -4.162 -9.214 -16.884 1.00 98.38 92 THR A O 1
ATOM 750 N N . LEU A 1 93 ? -4.847 -8.595 -14.837 1.00 98.12 93 LEU A N 1
ATOM 751 C CA . LEU A 1 93 ? -3.659 -7.808 -14.518 1.00 98.12 93 LEU A CA 1
ATOM 752 C C . LEU A 1 93 ? -2.417 -8.686 -14.352 1.00 98.12 93 LEU A C 1
ATOM 754 O O . LEU A 1 93 ? -1.351 -8.279 -14.800 1.00 98.12 93 LEU A O 1
ATOM 758 N N . GLN A 1 94 ? -2.554 -9.907 -13.825 1.00 97.06 94 GLN A N 1
ATOM 759 C CA . GLN A 1 94 ? -1.461 -10.883 -13.769 1.00 97.06 94 GLN A CA 1
ATOM 760 C C . GLN A 1 94 ? -0.902 -11.179 -15.171 1.00 97.06 94 GLN A C 1
ATOM 762 O O . GLN A 1 94 ? 0.305 -11.110 -15.382 1.00 97.06 94 GLN A O 1
ATOM 767 N N . LYS A 1 95 ? -1.777 -11.397 -16.168 1.00 97.38 95 LYS A N 1
ATOM 768 C CA . LYS A 1 95 ? -1.357 -11.557 -17.577 1.00 97.38 95 LYS A CA 1
ATOM 769 C C . LYS A 1 95 ? -0.658 -10.306 -18.120 1.00 97.38 95 LYS A C 1
ATOM 771 O O . LYS A 1 95 ? 0.200 -10.413 -18.992 1.00 97.38 95 LYS A O 1
ATOM 776 N N . GLY A 1 96 ? -1.050 -9.126 -17.640 1.00 96.75 96 GLY A N 1
ATOM 777 C CA . GLY A 1 96 ? -0.365 -7.865 -17.916 1.00 96.75 96 GLY A CA 1
ATOM 778 C C . GLY A 1 96 ? 1.041 -7.829 -17.321 1.00 96.75 96 GLY A C 1
ATOM 779 O O . GLY A 1 96 ? 1.980 -7.493 -18.033 1.00 96.75 96 GLY A O 1
ATOM 780 N N . MET A 1 97 ? 1.201 -8.234 -16.059 1.00 95.31 97 MET A N 1
ATOM 781 C CA . MET A 1 97 ? 2.501 -8.305 -15.380 1.00 95.31 97 MET A CA 1
ATOM 782 C C . MET A 1 97 ? 3.450 -9.314 -16.028 1.00 95.31 97 MET A C 1
ATOM 784 O O . MET A 1 97 ? 4.642 -9.048 -16.110 1.00 95.31 97 MET A O 1
ATOM 788 N N . ASP A 1 98 ? 2.947 -10.426 -16.563 1.00 94.38 98 ASP A N 1
ATOM 789 C CA . ASP A 1 98 ? 3.792 -11.382 -17.290 1.00 94.38 98 ASP A CA 1
ATOM 790 C C . ASP A 1 98 ? 4.388 -10.787 -18.582 1.00 94.38 98 ASP A C 1
ATOM 792 O O . ASP A 1 98 ? 5.453 -11.216 -19.026 1.00 94.38 98 ASP A O 1
ATOM 796 N N . LEU A 1 99 ? 3.722 -9.794 -19.187 1.00 94.25 99 LEU A N 1
ATOM 797 C CA . LEU A 1 99 ? 4.221 -9.062 -20.360 1.00 94.25 99 LEU A CA 1
ATOM 798 C C . LEU A 1 99 ? 5.036 -7.818 -19.992 1.00 94.25 99 LEU A C 1
ATOM 800 O O . LEU A 1 99 ? 5.937 -7.431 -20.729 1.00 94.25 99 LEU A O 1
ATOM 804 N N . GLU A 1 100 ? 4.691 -7.180 -18.879 1.00 93.88 100 GLU A N 1
ATOM 805 C CA . GLU A 1 100 ? 5.227 -5.899 -18.429 1.00 93.88 100 GLU A CA 1
ATOM 806 C C . GLU A 1 100 ? 5.673 -6.016 -16.955 1.00 93.88 100 GLU A C 1
ATOM 808 O O . GLU A 1 100 ? 5.109 -5.351 -16.079 1.00 93.88 100 GLU A O 1
ATOM 813 N N . PRO A 1 101 ? 6.678 -6.857 -16.639 1.00 91.94 101 PRO A N 1
ATOM 814 C CA . PRO A 1 101 ? 6.997 -7.272 -15.264 1.00 91.94 101 PRO A CA 1
ATOM 815 C C . PRO A 1 101 ? 7.489 -6.146 -14.356 1.00 91.94 101 PRO A C 1
ATOM 817 O O . PRO A 1 101 ? 7.584 -6.336 -13.147 1.00 91.94 101 PRO A O 1
ATOM 820 N N . TYR A 1 102 ? 7.798 -4.986 -14.934 1.00 93.19 102 TYR A N 1
ATOM 821 C CA . TYR A 1 102 ? 8.235 -3.787 -14.230 1.00 93.19 102 TYR A CA 1
ATOM 822 C C . TYR A 1 102 ? 7.245 -2.629 -14.365 1.00 93.19 102 TYR A C 1
ATOM 824 O O . TYR A 1 102 ? 7.522 -1.544 -13.878 1.00 93.19 102 TYR A O 1
ATOM 832 N N . ASN A 1 103 ? 6.084 -2.808 -14.999 1.00 95.19 103 ASN A N 1
ATOM 833 C CA . ASN A 1 103 ? 5.112 -1.724 -15.076 1.00 95.19 103 ASN A CA 1
ATOM 834 C C . ASN A 1 103 ? 4.392 -1.567 -13.731 1.00 95.19 103 ASN A C 1
ATOM 836 O O . ASN A 1 103 ? 3.508 -2.342 -13.353 1.00 95.19 103 ASN A O 1
ATOM 840 N N . GLY A 1 104 ? 4.777 -0.524 -13.004 1.00 95.31 104 GLY A N 1
ATOM 841 C CA . GLY A 1 104 ? 4.268 -0.258 -11.671 1.00 95.31 104 GLY A CA 1
ATOM 842 C C . GLY A 1 104 ? 2.789 0.123 -11.626 1.00 95.31 104 GLY A C 1
ATOM 843 O O . GLY A 1 104 ? 2.140 -0.132 -10.615 1.00 95.31 104 GLY A O 1
ATOM 844 N N . LYS A 1 105 ? 2.210 0.656 -12.714 1.00 96.31 105 LYS A N 1
ATOM 845 C CA . LYS A 1 105 ?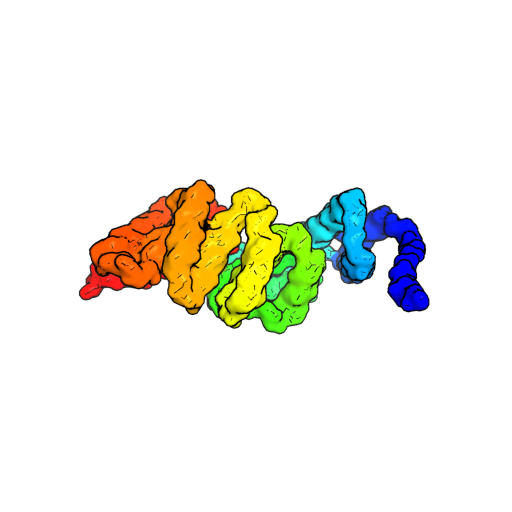 0.759 0.919 -12.781 1.00 96.31 105 LYS A CA 1
ATOM 846 C C . LYS A 1 105 ? -0.049 -0.377 -12.738 1.00 96.31 105 LYS A C 1
ATOM 848 O O . LYS A 1 105 ? -1.034 -0.441 -12.002 1.00 96.31 105 LYS A O 1
ATOM 853 N N . ILE A 1 106 ? 0.371 -1.398 -13.493 1.00 97.50 106 ILE A N 1
ATOM 854 C CA . ILE A 1 106 ? -0.263 -2.725 -13.448 1.00 97.50 106 ILE A CA 1
ATOM 855 C C . ILE A 1 106 ? -0.094 -3.320 -12.053 1.00 97.50 106 ILE A C 1
ATOM 857 O O . ILE A 1 106 ? -1.086 -3.725 -11.447 1.00 97.50 106 ILE A O 1
ATOM 861 N N . PHE A 1 107 ? 1.136 -3.304 -11.527 1.00 97.44 107 PHE A N 1
ATOM 862 C CA . PHE A 1 107 ? 1.436 -3.848 -10.205 1.00 97.44 107 PHE A CA 1
ATOM 863 C C . PHE A 1 107 ? 0.592 -3.205 -9.101 1.00 97.44 107 PHE A C 1
ATOM 865 O O . PHE A 1 107 ? -0.017 -3.923 -8.319 1.00 97.44 107 PHE A O 1
ATOM 872 N N . LEU A 1 108 ? 0.512 -1.870 -9.037 1.00 96.94 108 LEU A N 1
ATOM 873 C CA . LEU A 1 108 ? -0.251 -1.178 -7.995 1.00 96.94 108 LEU A CA 1
ATOM 874 C C . LEU A 1 108 ? -1.729 -1.564 -8.009 1.00 96.94 108 LEU A C 1
ATOM 876 O O . LEU A 1 108 ? -2.318 -1.785 -6.952 1.00 96.94 108 LEU A O 1
ATOM 880 N N . LEU A 1 109 ? -2.342 -1.619 -9.193 1.00 96.81 109 LEU A N 1
ATOM 881 C CA . LEU A 1 109 ? -3.751 -1.979 -9.301 1.00 96.81 109 LEU A CA 1
ATOM 882 C C . LEU A 1 109 ? -3.971 -3.449 -8.930 1.00 96.81 109 LEU A C 1
ATOM 884 O O . LEU A 1 109 ? -4.884 -3.748 -8.164 1.00 96.81 109 LEU A O 1
ATOM 888 N N . TRP A 1 110 ? -3.113 -4.343 -9.425 1.00 97.75 110 TRP A N 1
ATOM 889 C CA . TRP A 1 110 ? -3.145 -5.761 -9.080 1.00 97.75 110 TRP A CA 1
ATOM 890 C C . TRP A 1 110 ? -2.999 -5.969 -7.571 1.00 97.75 110 TRP A C 1
ATOM 892 O O . TRP A 1 110 ? -3.851 -6.602 -6.959 1.00 97.75 110 TRP A O 1
ATOM 902 N N . ALA A 1 111 ? -1.983 -5.363 -6.958 1.00 97.38 111 ALA A N 1
ATOM 903 C CA . ALA A 1 111 ? -1.698 -5.475 -5.536 1.00 97.38 111 ALA A CA 1
ATOM 904 C C . ALA A 1 111 ? -2.868 -4.987 -4.673 1.00 97.38 111 ALA A C 1
ATOM 906 O O . ALA A 1 111 ? -3.283 -5.687 -3.754 1.00 97.38 111 ALA A O 1
ATOM 907 N N . ARG A 1 112 ? -3.447 -3.820 -4.993 1.00 96.31 112 ARG A N 1
ATOM 908 C CA . ARG A 1 112 ? -4.604 -3.278 -4.259 1.00 96.31 112 ARG A CA 1
ATOM 909 C C . ARG A 1 112 ? -5.815 -4.200 -4.347 1.00 96.31 112 ARG A C 1
ATOM 911 O O . ARG A 1 112 ? -6.465 -4.433 -3.334 1.00 96.31 112 ARG A O 1
ATOM 918 N N . LEU A 1 113 ? -6.107 -4.744 -5.529 1.00 96.00 113 LEU A N 1
ATOM 919 C CA . LEU A 1 113 ? -7.224 -5.674 -5.709 1.00 96.00 113 LEU A CA 1
ATOM 920 C C . LEU A 1 113 ? -6.986 -7.006 -4.988 1.00 96.00 113 LEU A C 1
ATOM 922 O O . LEU A 1 113 ? -7.898 -7.517 -4.337 1.00 96.00 113 LEU A O 1
ATOM 926 N N . SER A 1 114 ? -5.769 -7.545 -5.055 1.00 96.81 114 SER A N 1
ATOM 927 C CA . SER A 1 114 ? -5.383 -8.754 -4.325 1.00 96.81 114 SER A CA 1
ATOM 928 C C . SER A 1 114 ? -5.557 -8.558 -2.818 1.00 96.81 114 SER A C 1
ATOM 930 O O . SER A 1 114 ? -6.280 -9.320 -2.183 1.00 96.81 114 SER A O 1
ATOM 932 N N . LEU A 1 115 ? -5.025 -7.471 -2.253 1.00 96.00 115 LEU A N 1
ATOM 933 C CA . LEU A 1 115 ? -5.189 -7.162 -0.830 1.00 96.00 115 LEU A CA 1
ATOM 934 C C . LEU A 1 115 ? -6.665 -6.947 -0.451 1.00 96.00 115 LEU A C 1
ATOM 936 O O . LEU A 1 115 ? -7.128 -7.517 0.532 1.00 96.00 115 LEU A O 1
ATOM 940 N N . MET A 1 116 ? -7.441 -6.226 -1.271 1.00 93.75 116 MET A N 1
ATOM 941 C CA . MET A 1 116 ? -8.887 -6.023 -1.066 1.00 93.75 116 MET A CA 1
ATOM 942 C C . MET A 1 116 ? -9.663 -7.348 -1.004 1.00 93.75 116 MET A C 1
ATOM 944 O O . MET A 1 116 ? -10.655 -7.458 -0.287 1.00 93.75 116 MET A O 1
ATOM 948 N N . THR A 1 117 ? -9.210 -8.359 -1.747 1.00 93.56 117 THR A N 1
ATOM 949 C CA . THR A 1 117 ? -9.799 -9.708 -1.782 1.00 93.56 117 THR A CA 1
ATOM 950 C C . THR A 1 117 ? -9.148 -10.675 -0.784 1.00 93.56 117 THR A C 1
ATOM 952 O O . THR A 1 117 ? -9.404 -11.876 -0.837 1.00 93.56 117 THR A O 1
ATOM 955 N N . ASN A 1 118 ? -8.364 -10.157 0.171 1.00 92.94 118 ASN A N 1
ATOM 956 C CA . ASN A 1 118 ? -7.619 -10.909 1.189 1.00 92.94 118 ASN A CA 1
ATOM 957 C C . ASN A 1 118 ? -6.576 -11.890 0.615 1.00 92.94 118 ASN A C 1
ATOM 959 O O . ASN A 1 118 ? -6.229 -12.886 1.251 1.00 92.94 118 ASN A O 1
ATOM 963 N N . ILE A 1 119 ? -6.060 -11.617 -0.583 1.00 95.31 119 ILE A N 1
ATOM 964 C CA . ILE A 1 119 ? -4.954 -12.351 -1.200 1.00 95.31 119 ILE A CA 1
ATOM 965 C C . ILE A 1 119 ? -3.662 -11.571 -0.941 1.00 95.31 119 ILE A C 1
ATOM 967 O O . ILE A 1 119 ? -3.393 -10.556 -1.586 1.00 95.31 119 ILE A O 1
ATOM 971 N N . CYS A 1 120 ? -2.841 -12.049 -0.005 1.00 95.25 120 CYS A N 1
ATOM 972 C CA . CYS A 1 120 ? -1.527 -11.457 0.242 1.00 95.25 120 CYS A CA 1
ATOM 973 C C . CYS A 1 120 ? -0.542 -11.815 -0.882 1.00 95.25 120 CYS A C 1
ATOM 975 O O . CYS A 1 120 ? -0.516 -12.948 -1.366 1.00 95.25 120 CYS A O 1
ATOM 977 N N . ILE A 1 121 ? 0.299 -10.863 -1.275 1.00 94.81 121 ILE A N 1
ATOM 978 C CA . ILE A 1 121 ? 1.094 -10.892 -2.511 1.00 94.81 121 ILE A CA 1
ATOM 979 C C . ILE A 1 121 ? 2.590 -11.165 -2.287 1.00 94.81 121 ILE A C 1
ATOM 981 O O . ILE A 1 121 ? 3.323 -11.391 -3.253 1.00 94.81 121 ILE A O 1
ATOM 985 N N . GLY A 1 122 ? 3.064 -11.195 -1.038 1.00 87.56 122 GLY A N 1
ATOM 986 C CA . GLY A 1 122 ? 4.491 -11.332 -0.698 1.00 87.56 122 GLY A CA 1
ATOM 987 C C . GLY A 1 122 ? 5.153 -12.671 -1.054 1.00 87.56 122 GLY A C 1
ATOM 988 O O . GLY A 1 122 ? 6.389 -12.793 -1.045 1.00 87.56 122 GLY A O 1
ATOM 989 N N . LYS A 1 123 ? 4.355 -13.690 -1.396 1.00 85.38 123 LYS A N 1
ATOM 990 C CA . LYS A 1 123 ? 4.851 -14.995 -1.868 1.00 85.38 123 LYS A CA 1
ATOM 991 C C . LYS A 1 123 ? 5.208 -14.998 -3.353 1.00 85.38 123 LYS A C 1
ATOM 993 O O . LYS A 1 123 ? 6.001 -15.840 -3.767 1.00 85.38 123 LYS A O 1
ATOM 998 N N . GLU A 1 124 ? 4.686 -14.054 -4.130 1.00 88.12 124 GLU A N 1
ATOM 999 C CA . GLU A 1 124 ? 4.926 -14.000 -5.568 1.00 88.12 124 GLU A CA 1
ATOM 1000 C C . GLU A 1 124 ? 6.353 -13.500 -5.868 1.00 88.12 124 GLU A C 1
ATOM 1002 O O . GLU A 1 124 ? 6.734 -12.401 -5.441 1.00 88.12 124 GLU A O 1
ATOM 1007 N N . PRO A 1 125 ? 7.179 -14.259 -6.620 1.00 86.19 125 PRO A N 1
ATOM 1008 C CA . PRO A 1 125 ? 8.552 -13.857 -6.933 1.00 86.19 125 PRO A CA 1
ATOM 1009 C C . PRO A 1 125 ? 8.647 -12.504 -7.649 1.00 86.19 125 PRO A C 1
ATOM 1011 O O . PRO A 1 125 ? 9.619 -11.770 -7.461 1.00 86.19 125 PRO A O 1
ATOM 1014 N N . GLN A 1 126 ? 7.644 -12.168 -8.466 1.00 86.19 126 GLN A N 1
ATOM 1015 C CA . GLN A 1 126 ? 7.569 -10.891 -9.178 1.00 86.19 126 GLN A CA 1
ATOM 1016 C C . GLN A 1 126 ? 7.402 -9.713 -8.201 1.00 86.19 126 GLN A C 1
ATOM 1018 O O . GLN A 1 126 ? 8.099 -8.708 -8.341 1.00 86.19 126 GLN A O 1
ATOM 1023 N N . THR A 1 127 ? 6.585 -9.861 -7.153 1.00 91.62 127 THR A N 1
ATOM 1024 C CA . THR A 1 127 ? 6.357 -8.825 -6.131 1.00 91.62 127 THR A CA 1
ATOM 1025 C C . THR A 1 127 ? 7.657 -8.418 -5.437 1.00 91.62 127 THR A C 1
ATOM 1027 O O . THR A 1 127 ? 7.945 -7.231 -5.303 1.00 91.62 127 THR A O 1
ATOM 1030 N N . ARG A 1 128 ? 8.509 -9.383 -5.064 1.00 89.62 128 ARG A N 1
ATOM 1031 C CA . ARG A 1 128 ? 9.799 -9.082 -4.412 1.00 89.62 128 ARG A CA 1
ATOM 1032 C C . ARG A 1 128 ? 10.734 -8.273 -5.308 1.00 89.62 128 ARG A C 1
ATOM 1034 O O . ARG A 1 128 ? 11.418 -7.373 -4.824 1.00 89.62 128 ARG A O 1
ATOM 1041 N N . LYS A 1 129 ? 10.748 -8.571 -6.613 1.00 88.94 129 LYS A N 1
ATOM 1042 C CA . LYS A 1 129 ? 11.534 -7.807 -7.593 1.00 88.94 129 LYS A CA 1
ATOM 1043 C C . LYS A 1 129 ? 11.039 -6.366 -7.688 1.00 88.94 129 LYS A C 1
ATOM 1045 O O . LYS A 1 129 ? 11.859 -5.456 -7.653 1.00 88.94 129 LYS A O 1
ATOM 1050 N N . ILE A 1 130 ? 9.721 -6.160 -7.751 1.00 92.56 130 ILE A N 1
ATOM 1051 C CA . ILE A 1 130 ? 9.112 -4.823 -7.756 1.00 92.56 130 ILE A CA 1
ATOM 1052 C C . ILE A 1 130 ? 9.446 -4.067 -6.467 1.00 92.56 130 ILE A C 1
ATOM 1054 O O . ILE A 1 130 ? 9.898 -2.929 -6.553 1.00 92.56 130 ILE A O 1
ATOM 1058 N N . PHE A 1 131 ? 9.272 -4.673 -5.289 1.00 92.75 131 PHE A N 1
ATOM 1059 C CA . PHE A 1 131 ? 9.560 -4.009 -4.011 1.00 92.75 131 PHE A CA 1
ATOM 1060 C C . PHE A 1 131 ? 11.020 -3.575 -3.884 1.00 92.75 131 PHE A C 1
ATOM 1062 O O . PHE A 1 131 ? 11.293 -2.483 -3.393 1.00 92.75 131 PHE A O 1
ATOM 1069 N N . SER A 1 132 ? 11.956 -4.395 -4.365 1.00 88.62 132 SER A N 1
ATOM 1070 C CA . SER A 1 132 ? 13.372 -4.030 -4.415 1.00 88.62 132 SER A CA 1
ATOM 1071 C C . SER A 1 132 ? 13.624 -2.886 -5.408 1.00 88.62 132 SER A C 1
ATOM 1073 O O . SER A 1 132 ? 14.224 -1.871 -5.046 1.00 88.62 132 SER A O 1
ATOM 1075 N N . PHE A 1 133 ? 13.107 -3.012 -6.633 1.00 90.62 133 PHE A N 1
ATOM 1076 C CA . PHE A 1 133 ? 13.350 -2.062 -7.719 1.00 90.62 133 PHE A CA 1
ATOM 1077 C C . PHE A 1 133 ? 12.730 -0.679 -7.473 1.00 90.62 133 PHE A C 1
ATOM 1079 O O . PHE A 1 133 ? 13.345 0.347 -7.758 1.00 90.62 133 PHE A O 1
ATOM 1086 N N . TYR A 1 134 ? 11.529 -0.648 -6.898 1.00 93.06 134 TYR A N 1
ATOM 1087 C CA . TYR A 1 134 ? 10.770 0.562 -6.588 1.00 93.06 134 TYR A CA 1
ATOM 1088 C C . TYR A 1 134 ? 10.799 0.913 -5.097 1.00 93.06 134 TYR A C 1
ATOM 1090 O O . TYR A 1 134 ? 9.885 1.559 -4.586 1.00 93.06 134 TYR A O 1
ATOM 1098 N N . SER A 1 135 ? 11.859 0.518 -4.390 1.00 88.75 135 SER A N 1
ATOM 1099 C CA . SER A 1 135 ? 11.989 0.712 -2.941 1.00 88.75 135 SER A CA 1
ATOM 1100 C C . SER A 1 135 ? 11.886 2.176 -2.488 1.00 88.75 135 SER A C 1
ATOM 1102 O O . SER A 1 135 ? 11.484 2.438 -1.362 1.00 88.75 135 SER A O 1
ATOM 1104 N N . GLN A 1 136 ? 12.182 3.133 -3.370 1.00 87.50 136 GLN A N 1
ATOM 1105 C CA . GLN A 1 136 ? 12.096 4.572 -3.094 1.00 87.50 136 GLN A CA 1
ATOM 1106 C C . GLN A 1 136 ? 10.727 5.198 -3.412 1.00 87.50 136 GLN A C 1
ATOM 1108 O O . GLN A 1 136 ? 10.551 6.401 -3.236 1.00 87.50 136 GLN A O 1
ATOM 1113 N N . MET A 1 137 ? 9.772 4.431 -3.946 1.00 91.44 137 MET A N 1
ATOM 1114 C CA . MET A 1 137 ? 8.443 4.945 -4.273 1.00 91.44 137 MET A CA 1
ATOM 1115 C C . MET A 1 137 ? 7.490 4.716 -3.105 1.00 91.44 137 MET A C 1
ATOM 1117 O O . MET A 1 137 ? 7.152 3.574 -2.798 1.00 91.44 137 MET A O 1
ATOM 1121 N N . ASP A 1 138 ? 7.000 5.802 -2.507 1.00 93.69 138 ASP A N 1
ATOM 1122 C CA . ASP A 1 138 ? 6.138 5.740 -1.324 1.00 93.69 138 ASP A CA 1
ATOM 1123 C C . ASP A 1 138 ? 4.914 4.827 -1.496 1.00 93.69 138 ASP A C 1
ATOM 1125 O O . ASP A 1 138 ? 4.564 4.085 -0.584 1.00 93.69 138 ASP A O 1
ATOM 1129 N N . GLU A 1 139 ? 4.256 4.852 -2.663 1.00 93.94 139 GLU A N 1
ATOM 1130 C CA . GLU A 1 139 ? 3.087 3.994 -2.908 1.00 93.94 139 GLU A CA 1
ATOM 1131 C C . GLU A 1 139 ? 3.450 2.506 -2.903 1.00 93.94 139 GLU A C 1
ATOM 1133 O O . GLU A 1 139 ? 2.666 1.686 -2.433 1.00 93.94 139 GLU A O 1
ATOM 1138 N N . ILE A 1 140 ? 4.641 2.151 -3.391 1.00 95.38 140 ILE A N 1
ATOM 1139 C CA . ILE A 1 140 ? 5.121 0.768 -3.386 1.00 95.38 140 ILE A CA 1
ATOM 1140 C C . ILE A 1 140 ? 5.525 0.349 -1.974 1.00 95.38 140 ILE A C 1
ATOM 1142 O O . ILE A 1 140 ? 5.201 -0.763 -1.561 1.00 95.38 140 ILE A O 1
ATOM 1146 N N . GLN A 1 141 ? 6.164 1.245 -1.216 1.00 95.81 141 GLN A N 1
ATOM 1147 C CA . GLN A 1 141 ? 6.447 1.006 0.198 1.00 95.81 141 GLN A CA 1
ATOM 1148 C C . GLN A 1 141 ? 5.162 0.781 0.989 1.00 95.81 141 GLN A C 1
ATOM 1150 O O . GLN A 1 141 ? 5.090 -0.163 1.768 1.00 95.81 141 GLN A O 1
ATOM 1155 N N . LEU A 1 142 ? 4.124 1.586 0.755 1.00 96.75 142 LEU A N 1
ATOM 1156 C CA . LEU A 1 142 ? 2.842 1.405 1.426 1.00 96.75 142 LEU A CA 1
ATOM 1157 C C . LEU A 1 142 ? 2.204 0.047 1.101 1.00 96.75 142 LEU A C 1
ATOM 1159 O O . LEU A 1 142 ? 1.748 -0.633 2.017 1.00 96.75 142 LEU A O 1
ATOM 1163 N N . ILE A 1 143 ? 2.218 -0.378 -0.168 1.00 97.19 143 ILE A N 1
ATOM 1164 C CA . ILE A 1 143 ? 1.737 -1.713 -0.560 1.00 97.19 143 ILE A CA 1
ATOM 1165 C C . ILE A 1 143 ? 2.528 -2.814 0.150 1.00 97.19 143 ILE A C 1
ATOM 1167 O O . ILE A 1 143 ? 1.933 -3.793 0.593 1.00 97.19 143 ILE A O 1
ATOM 1171 N N . PHE A 1 144 ? 3.846 -2.659 0.294 1.00 96.88 144 PHE A N 1
ATOM 1172 C CA . PHE A 1 144 ? 4.668 -3.605 1.046 1.00 96.88 144 PHE A CA 1
ATOM 1173 C C . PHE A 1 144 ? 4.245 -3.679 2.521 1.00 96.88 144 PHE A C 1
ATOM 1175 O O . PHE A 1 144 ? 4.015 -4.775 3.025 1.00 96.88 144 PHE A O 1
ATOM 1182 N N . GLY A 1 145 ? 4.039 -2.541 3.191 1.00 96.81 145 GLY A N 1
ATOM 1183 C CA . GLY A 1 145 ? 3.514 -2.508 4.562 1.00 96.81 145 GLY A CA 1
ATOM 1184 C C . GLY A 1 145 ? 2.130 -3.159 4.695 1.00 96.81 145 GLY A C 1
ATOM 1185 O O . GLY A 1 145 ? 1.894 -3.959 5.601 1.00 96.81 145 GLY A O 1
ATOM 1186 N N . GLN A 1 146 ? 1.220 -2.889 3.757 1.00 96.81 146 GLN A N 1
ATOM 1187 C CA . GLN A 1 146 ? -0.110 -3.512 3.728 1.00 96.81 146 GLN A CA 1
ATOM 1188 C C . GLN A 1 146 ? -0.037 -5.030 3.493 1.00 96.81 146 GLN A C 1
ATOM 1190 O O . GLN A 1 146 ? -0.779 -5.791 4.113 1.00 96.81 146 GLN A O 1
ATOM 1195 N N . ASP A 1 147 ? 0.883 -5.488 2.645 1.00 97.19 147 ASP A N 1
ATOM 1196 C CA . ASP A 1 147 ? 1.134 -6.907 2.395 1.00 97.19 147 ASP A CA 1
ATOM 1197 C C . ASP A 1 147 ? 1.739 -7.621 3.615 1.00 97.19 147 ASP A C 1
ATOM 1199 O O . ASP A 1 147 ? 1.354 -8.754 3.912 1.00 97.19 147 ASP A O 1
ATOM 1203 N N . LEU A 1 148 ? 2.629 -6.968 4.370 1.00 96.50 148 LEU A N 1
ATOM 1204 C CA . LEU A 1 148 ? 3.131 -7.490 5.648 1.00 96.50 148 LEU A CA 1
ATOM 1205 C C . LEU A 1 148 ? 1.997 -7.654 6.666 1.00 96.50 148 LEU A C 1
ATOM 1207 O O . LEU A 1 148 ? 1.891 -8.701 7.306 1.00 96.50 148 LEU A O 1
ATOM 1211 N N . ALA A 1 149 ? 1.110 -6.660 6.764 1.00 95.31 149 ALA A N 1
ATOM 1212 C CA . ALA A 1 149 ? -0.067 -6.722 7.628 1.00 95.31 149 ALA A CA 1
ATOM 1213 C C . ALA A 1 149 ? -1.056 -7.821 7.204 1.00 95.31 149 ALA A C 1
ATOM 1215 O O . ALA A 1 149 ? -1.665 -8.467 8.056 1.00 95.31 149 ALA A O 1
ATOM 1216 N N . CYS A 1 150 ? -1.217 -8.048 5.896 1.00 95.12 150 CYS A N 1
ATOM 1217 C CA . CYS A 1 150 ? -2.019 -9.145 5.352 1.00 95.12 150 CYS A CA 1
ATOM 1218 C C . CYS A 1 150 ? -1.436 -10.514 5.735 1.00 95.12 150 CYS A C 1
ATOM 1220 O O . CYS A 1 150 ? -2.176 -11.422 6.096 1.00 95.12 150 CYS A O 1
ATOM 1222 N N . GLN A 1 151 ? -0.109 -10.654 5.684 1.00 95.06 151 GLN A N 1
ATOM 1223 C CA . GLN A 1 151 ? 0.604 -11.895 6.007 1.00 95.06 151 GLN A CA 1
ATOM 1224 C C . GLN A 1 151 ? 0.807 -12.135 7.508 1.00 95.06 151 GLN A C 1
ATOM 1226 O O . GLN A 1 151 ? 1.450 -13.127 7.856 1.00 95.06 151 GLN A O 1
ATOM 1231 N N . GLU A 1 152 ? 0.322 -11.236 8.371 1.00 94.31 152 GLU A N 1
ATOM 1232 C CA . GLU A 1 152 ? 0.526 -11.288 9.828 1.00 94.31 152 GLU A CA 1
ATOM 1233 C C . GLU A 1 152 ? 2.024 -11.345 10.201 1.00 94.31 152 GLU A C 1
ATOM 1235 O O . GLU A 1 152 ? 2.467 -12.082 11.083 1.00 94.31 152 GLU A O 1
ATOM 1240 N N . LYS A 1 153 ? 2.844 -10.575 9.472 1.00 95.62 153 LYS A N 1
ATOM 1241 C CA . LYS A 1 153 ? 4.291 -10.425 9.696 1.00 95.62 153 LYS A CA 1
ATOM 1242 C C . LYS A 1 153 ? 4.579 -9.258 10.635 1.00 95.62 153 LYS A C 1
ATOM 1244 O O . LYS A 1 153 ? 5.175 -8.260 10.241 1.00 95.62 153 LYS A O 1
ATOM 1249 N N . ASP A 1 154 ? 4.103 -9.372 11.872 1.00 95.25 154 ASP A N 1
ATOM 1250 C CA . ASP A 1 154 ? 4.096 -8.269 12.842 1.00 95.25 154 ASP A CA 1
ATOM 1251 C C . ASP A 1 154 ? 5.481 -7.678 13.169 1.00 95.25 154 ASP A C 1
ATOM 1253 O O . ASP A 1 154 ? 5.562 -6.455 13.308 1.00 95.25 154 ASP A O 1
ATOM 1257 N N . PRO A 1 155 ? 6.572 -8.464 13.315 1.00 96.06 155 PRO A N 1
ATOM 1258 C CA . PRO A 1 155 ? 7.905 -7.898 13.542 1.00 96.06 155 PRO A CA 1
ATOM 1259 C C . PRO A 1 155 ? 8.413 -7.087 12.345 1.00 96.06 155 PRO A C 1
ATOM 1261 O O . PRO A 1 155 ? 8.950 -5.995 12.512 1.00 96.06 155 PRO A O 1
ATOM 1264 N N . GLU A 1 156 ? 8.224 -7.600 11.129 1.00 96.44 156 GLU A N 1
ATOM 1265 C CA . GLU A 1 156 ? 8.621 -6.916 9.901 1.00 96.44 156 GLU A CA 1
ATOM 1266 C C . GLU A 1 156 ? 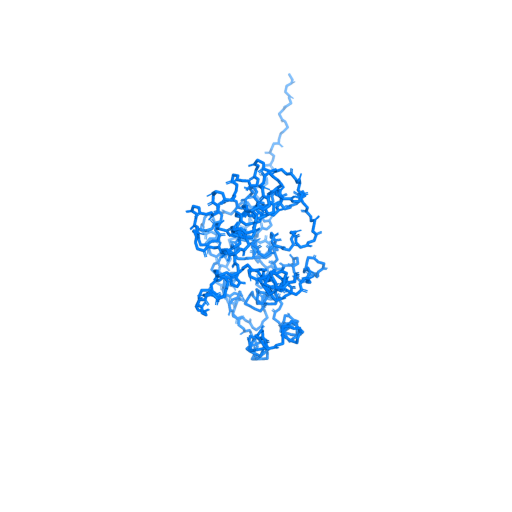7.759 -5.675 9.639 1.00 96.44 156 GLU A C 1
ATOM 1268 O O . GLU A 1 156 ? 8.266 -4.662 9.160 1.00 96.44 156 GLU A O 1
ATOM 1273 N N . LEU A 1 157 ? 6.466 -5.731 9.975 1.00 96.50 157 LEU A N 1
ATOM 1274 C CA . LEU A 1 157 ? 5.563 -4.588 9.880 1.00 96.50 157 LEU A CA 1
ATOM 1275 C C . LEU A 1 157 ? 5.953 -3.473 10.855 1.00 96.50 157 LEU A C 1
ATOM 1277 O O . LEU A 1 157 ? 5.893 -2.308 10.477 1.00 96.50 157 LEU A O 1
ATOM 1281 N N . GLU A 1 158 ? 6.358 -3.803 12.084 1.00 96.44 158 GLU A N 1
ATOM 1282 C CA . GLU A 1 158 ? 6.837 -2.810 13.056 1.00 96.44 158 GLU A CA 1
ATOM 1283 C C . GLU A 1 158 ? 8.069 -2.066 12.539 1.00 96.44 158 GLU A C 1
ATOM 1285 O O . GLU A 1 158 ? 8.053 -0.839 12.449 1.00 96.44 158 GLU A O 1
ATOM 1290 N N . ASP A 1 159 ? 9.093 -2.807 12.108 1.00 96.88 159 ASP A N 1
ATOM 1291 C CA . ASP A 1 159 ? 10.302 -2.223 11.519 1.00 96.88 159 ASP A CA 1
ATOM 1292 C C . ASP A 1 159 ? 9.971 -1.369 10.284 1.00 96.88 159 ASP A C 1
ATOM 1294 O O . ASP A 1 159 ? 10.538 -0.289 10.083 1.00 96.88 159 ASP A O 1
ATOM 1298 N N . TRP A 1 160 ? 9.009 -1.816 9.470 1.00 96.31 160 TRP A N 1
ATOM 1299 C CA . TRP A 1 160 ? 8.529 -1.043 8.333 1.00 96.31 160 TRP A CA 1
ATOM 1300 C C . TRP A 1 160 ? 7.852 0.266 8.764 1.00 96.31 160 TRP A C 1
ATOM 1302 O O . TRP A 1 160 ? 8.182 1.312 8.201 1.00 96.31 160 TRP A O 1
ATOM 1312 N N . VAL A 1 161 ? 6.948 0.240 9.750 1.00 95.69 161 VAL A N 1
ATOM 1313 C CA . VAL A 1 161 ? 6.243 1.429 10.267 1.00 95.69 161 VAL A CA 1
ATOM 1314 C C . VAL A 1 161 ? 7.237 2.454 10.809 1.00 95.69 161 VAL A C 1
ATOM 1316 O O . VAL A 1 161 ? 7.141 3.634 10.462 1.00 95.69 161 VAL A O 1
ATOM 1319 N N . ASP A 1 162 ? 8.225 2.014 11.589 1.00 94.06 162 ASP A N 1
ATOM 1320 C CA . ASP A 1 162 ? 9.232 2.899 12.180 1.00 94.06 162 ASP A CA 1
ATOM 1321 C C . ASP A 1 162 ? 10.039 3.629 11.096 1.00 94.06 162 ASP A C 1
ATOM 1323 O O . ASP A 1 162 ? 10.178 4.859 11.119 1.00 94.06 162 ASP A O 1
ATOM 1327 N N . LYS A 1 163 ? 10.501 2.884 10.083 1.00 94.19 163 LYS A N 1
ATOM 1328 C CA . LYS A 1 163 ? 11.279 3.418 8.952 1.00 94.19 163 LYS A CA 1
ATOM 1329 C C . LYS A 1 163 ? 10.466 4.313 8.019 1.00 94.19 163 LYS A C 1
ATOM 1331 O O . LYS A 1 163 ? 11.030 5.219 7.407 1.00 94.19 163 LYS A O 1
ATOM 1336 N N . ASN A 1 164 ? 9.162 4.070 7.900 1.00 93.56 164 ASN A N 1
ATOM 1337 C CA . ASN A 1 164 ? 8.280 4.733 6.934 1.00 93.56 164 ASN A CA 1
ATOM 1338 C C . ASN A 1 164 ? 7.321 5.752 7.573 1.00 93.56 164 ASN A C 1
ATOM 1340 O O . ASN A 1 164 ? 6.428 6.280 6.910 1.00 93.56 164 ASN A O 1
ATOM 1344 N N . SER A 1 165 ? 7.549 6.124 8.833 1.00 87.44 165 SER A N 1
ATOM 1345 C CA . SER A 1 165 ? 6.856 7.238 9.498 1.00 87.44 165 SER A CA 1
ATOM 1346 C C . SER A 1 165 ? 7.002 8.582 8.753 1.00 87.44 165 SER A C 1
ATOM 1348 O O . SER A 1 165 ? 6.156 9.470 8.890 1.00 87.44 165 SER A O 1
ATOM 1350 N N . GLY A 1 166 ? 8.051 8.715 7.930 1.00 84.94 166 GLY A N 1
ATOM 1351 C CA . GLY A 1 166 ? 8.359 9.879 7.095 1.00 84.94 166 GLY A CA 1
ATOM 1352 C C . GLY A 1 166 ? 7.851 9.835 5.647 1.00 84.94 166 GLY A C 1
ATOM 1353 O O . GLY A 1 166 ? 8.282 10.681 4.862 1.00 84.94 166 GLY A O 1
ATOM 1354 N N . LEU A 1 167 ? 6.980 8.887 5.265 1.00 88.81 167 LEU A N 1
ATOM 1355 C CA . LEU A 1 167 ? 6.364 8.894 3.927 1.00 88.81 167 LEU A CA 1
ATOM 1356 C C . LEU A 1 167 ? 5.633 10.216 3.648 1.00 88.81 167 LEU A C 1
ATOM 1358 O O . LEU A 1 167 ? 5.259 10.957 4.564 1.00 88.81 167 LEU A O 1
ATOM 1362 N N . SER A 1 168 ? 5.407 10.515 2.364 1.00 89.75 168 SER A N 1
ATOM 1363 C CA . SER A 1 168 ? 4.797 11.780 1.957 1.00 89.75 168 SER A CA 1
ATOM 1364 C C . SER A 1 168 ? 3.492 12.087 2.713 1.00 89.75 168 SER A C 1
ATOM 1366 O O . SER A 1 168 ? 2.702 11.182 3.010 1.00 89.75 168 SER A O 1
ATOM 1368 N N . PRO A 1 169 ? 3.185 13.377 2.972 1.00 88.19 169 PRO A N 1
ATOM 1369 C CA . PRO A 1 169 ? 2.011 13.772 3.757 1.00 88.19 169 PRO A CA 1
ATOM 1370 C C . PRO A 1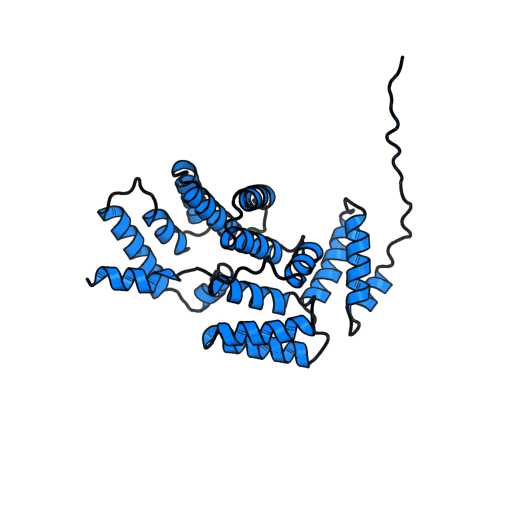 169 ? 0.685 13.174 3.268 1.00 88.19 169 PRO A C 1
ATOM 1372 O O . PRO A 1 169 ? -0.219 12.934 4.063 1.00 88.19 169 PRO A O 1
ATOM 1375 N N . LYS A 1 170 ? 0.574 12.892 1.962 1.00 90.00 170 LYS A N 1
ATOM 1376 C CA . LYS A 1 170 ? -0.613 12.282 1.343 1.00 90.00 170 LYS A CA 1
ATOM 1377 C C . LYS A 1 170 ? -0.860 10.839 1.794 1.00 90.00 170 LYS A C 1
ATOM 1379 O O . LYS A 1 170 ? -2.007 10.399 1.776 1.00 90.00 170 LYS A O 1
ATOM 1384 N N . LEU A 1 171 ? 0.196 10.116 2.167 1.00 94.19 171 LEU A N 1
ATOM 1385 C CA . LEU A 1 171 ? 0.146 8.703 2.543 1.00 94.19 171 LEU A CA 1
ATOM 1386 C C . LEU A 1 171 ? 0.263 8.480 4.052 1.00 94.19 171 LEU A C 1
ATOM 1388 O O . LEU A 1 171 ? -0.028 7.387 4.529 1.00 94.19 171 LEU A O 1
ATOM 1392 N N . LYS A 1 172 ? 0.603 9.527 4.810 1.00 93.31 172 LYS A N 1
ATOM 1393 C CA . LYS A 1 172 ? 0.795 9.482 6.263 1.00 93.31 172 LYS A CA 1
ATOM 1394 C C . LYS A 1 172 ? -0.363 8.820 7.020 1.00 93.31 172 LYS A C 1
ATOM 1396 O O . LYS A 1 172 ? -0.131 8.014 7.913 1.00 93.31 172 LYS A O 1
ATOM 1401 N N . LYS A 1 173 ? -1.614 9.096 6.633 1.00 94.62 173 LYS A N 1
ATOM 1402 C CA . LYS A 1 173 ? -2.793 8.465 7.255 1.00 94.62 173 LYS A CA 1
ATOM 1403 C C . LYS A 1 173 ? -2.823 6.943 7.091 1.00 94.62 173 LYS A C 1
ATOM 1405 O O . LYS A 1 173 ? -3.268 6.244 7.988 1.00 94.62 173 LYS A O 1
ATOM 1410 N N . TYR A 1 174 ? -2.325 6.415 5.976 1.00 95.75 174 TYR A N 1
ATOM 1411 C CA . TYR A 1 174 ? -2.297 4.972 5.746 1.00 95.75 174 TYR A CA 1
ATOM 1412 C C . TYR A 1 174 ? -1.189 4.295 6.560 1.00 95.75 174 TYR A C 1
ATOM 1414 O O . TYR A 1 174 ? -1.370 3.171 7.012 1.00 95.75 174 TYR A O 1
ATOM 1422 N N . VAL A 1 175 ? -0.088 5.004 6.832 1.00 95.81 175 VAL A N 1
ATOM 1423 C CA . VAL A 1 175 ? 0.928 4.539 7.789 1.00 95.81 175 VAL A CA 1
ATOM 1424 C C . VAL A 1 175 ? 0.327 4.449 9.189 1.00 95.81 175 VAL A C 1
ATOM 1426 O O . VAL A 1 175 ? 0.390 3.388 9.797 1.00 95.81 175 VAL A O 1
ATOM 1429 N N . TYR A 1 176 ? -0.345 5.505 9.664 1.00 96.00 176 TYR A N 1
ATOM 1430 C CA . TYR A 1 176 ? -1.022 5.467 10.967 1.00 96.00 176 TYR A CA 1
ATOM 1431 C C . TYR A 1 176 ? -2.103 4.389 11.040 1.00 96.00 176 TYR A C 1
ATOM 1433 O O . TYR A 1 176 ? -2.232 3.719 12.059 1.00 96.00 176 TYR A O 1
ATOM 1441 N N . HIS A 1 177 ? -2.847 4.167 9.956 1.00 96.69 177 HIS A N 1
ATOM 1442 C CA . HIS A 1 177 ? -3.806 3.070 9.872 1.00 96.69 177 HIS A CA 1
ATOM 1443 C C . HIS A 1 177 ? -3.141 1.697 10.085 1.00 96.69 177 HIS A C 1
ATOM 1445 O O . HIS A 1 177 ? -3.649 0.878 10.854 1.00 96.69 177 HIS A O 1
ATOM 1451 N N . LEU A 1 178 ? -1.973 1.460 9.478 1.00 97.06 178 LEU A N 1
ATOM 1452 C CA . LEU A 1 178 ? -1.185 0.247 9.715 1.00 97.06 178 LEU A CA 1
ATOM 1453 C C . LEU A 1 178 ? -0.652 0.173 11.153 1.00 97.06 178 LEU A C 1
ATOM 1455 O O . LEU A 1 178 ? -0.696 -0.900 11.753 1.00 97.06 178 LEU A O 1
ATOM 1459 N N . SER A 1 179 ? -0.223 1.297 11.737 1.00 97.00 179 SER A N 1
ATOM 1460 C CA . SER A 1 179 ? 0.195 1.370 13.145 1.00 97.00 179 SER A CA 1
ATOM 1461 C C . SER A 1 179 ? -0.941 1.003 14.107 1.00 97.00 179 SER A C 1
ATOM 1463 O O . SER A 1 179 ? -0.724 0.242 15.049 1.00 97.00 179 SER A O 1
ATOM 1465 N N . VAL A 1 180 ? -2.169 1.473 13.847 1.00 97.25 180 VAL A N 1
ATOM 1466 C CA . VAL A 1 180 ? -3.372 1.094 14.611 1.00 97.25 180 VAL A CA 1
ATOM 1467 C C . VAL A 1 180 ? -3.615 -0.413 14.522 1.00 97.25 180 VAL A C 1
ATOM 1469 O O . VAL A 1 180 ? -3.817 -1.061 15.548 1.00 97.25 180 VAL A O 1
ATOM 1472 N N . ARG A 1 181 ? -3.558 -0.989 13.313 1.00 95.00 181 ARG A N 1
ATOM 1473 C CA . ARG A 1 181 ? -3.739 -2.435 13.111 1.00 95.00 181 ARG A CA 1
ATOM 1474 C C . ARG A 1 181 ? -2.685 -3.251 13.862 1.00 95.00 181 ARG A C 1
ATOM 1476 O O . ARG A 1 181 ? -3.037 -4.232 14.510 1.00 95.00 181 ARG A O 1
ATOM 1483 N N . LEU A 1 182 ? -1.419 -2.842 13.806 1.00 96.25 182 LEU A N 1
ATOM 1484 C CA . LEU A 1 182 ? -0.327 -3.499 14.524 1.00 96.25 182 LEU A CA 1
ATOM 1485 C C . LEU A 1 182 ? -0.534 -3.447 16.048 1.00 96.25 182 LEU A C 1
ATOM 1487 O O . LEU A 1 182 ? -0.384 -4.465 16.724 1.00 96.25 182 LEU A O 1
ATOM 1491 N N . ALA A 1 183 ? -0.920 -2.288 16.591 1.00 96.56 183 ALA A N 1
ATOM 1492 C CA . ALA A 1 183 ? -1.225 -2.140 18.014 1.00 96.56 183 ALA A CA 1
ATOM 1493 C C . ALA A 1 183 ? -2.411 -3.024 18.438 1.00 96.56 183 ALA A C 1
ATOM 1495 O O . ALA A 1 183 ? -2.349 -3.685 19.475 1.00 96.56 183 ALA A O 1
ATOM 1496 N N . TRP A 1 184 ? -3.449 -3.109 17.599 1.00 95.12 184 TRP A N 1
ATOM 1497 C CA . TRP A 1 184 ? -4.596 -3.987 17.824 1.00 95.12 184 TRP A CA 1
ATOM 1498 C C . TRP A 1 184 ? -4.204 -5.472 17.854 1.00 95.12 184 TRP A C 1
ATOM 1500 O O . TRP A 1 184 ? -4.571 -6.176 18.796 1.00 95.12 184 TRP A O 1
ATOM 1510 N N . LEU A 1 185 ? -3.405 -5.946 16.889 1.00 91.81 185 LEU A N 1
ATOM 1511 C CA . LEU A 1 185 ? -2.907 -7.333 16.854 1.00 91.81 185 LEU A CA 1
ATOM 1512 C C . LEU A 1 185 ? -2.111 -7.691 18.118 1.00 91.81 185 LEU A C 1
ATOM 1514 O O . LEU A 1 185 ? -2.235 -8.793 18.655 1.00 91.81 185 LEU A O 1
ATOM 1518 N N . ARG A 1 186 ? -1.353 -6.726 18.644 1.00 93.56 186 ARG A N 1
ATOM 1519 C CA . ARG A 1 186 ? -0.559 -6.865 19.873 1.00 93.56 186 ARG A CA 1
ATOM 1520 C C . ARG A 1 186 ? -1.347 -6.642 21.159 1.00 93.56 186 ARG A C 1
ATOM 1522 O O . ARG A 1 186 ? -0.786 -6.826 22.237 1.00 93.56 186 ARG A O 1
ATOM 1529 N N . LYS A 1 187 ? -2.626 -6.269 21.058 1.00 94.19 187 LYS A N 1
ATOM 1530 C CA . LYS A 1 187 ? -3.482 -5.895 22.194 1.00 94.19 187 LYS A CA 1
ATOM 1531 C C . LYS A 1 187 ? -2.888 -4.752 23.031 1.00 94.19 187 LYS A C 1
ATOM 1533 O O . LYS A 1 187 ? -3.071 -4.703 24.244 1.00 94.19 187 LYS A O 1
ATOM 1538 N N . ASP A 1 188 ? -2.165 -3.839 22.384 1.00 95.81 188 ASP A N 1
ATOM 1539 C CA . ASP A 1 188 ? -1.606 -2.638 23.007 1.00 95.81 188 ASP A CA 1
ATOM 1540 C C . ASP A 1 188 ? -2.602 -1.480 22.855 1.00 95.81 188 ASP A C 1
ATOM 1542 O O . ASP A 1 188 ? -2.532 -0.682 21.917 1.00 95.81 188 ASP A O 1
ATOM 1546 N N . GLU A 1 189 ? -3.580 -1.415 23.763 1.00 95.50 189 GLU A N 1
ATOM 1547 C CA . GLU A 1 189 ? -4.644 -0.404 23.711 1.00 95.50 189 GLU A CA 1
ATOM 1548 C C . GLU A 1 189 ? -4.117 1.033 23.808 1.00 95.50 189 GLU A C 1
ATOM 1550 O O . GLU A 1 189 ? -4.683 1.938 23.196 1.00 95.50 189 GLU A O 1
ATOM 1555 N N . ILE A 1 190 ? -3.030 1.252 24.556 1.00 96.31 190 ILE A N 1
ATOM 1556 C CA . ILE A 1 190 ? -2.456 2.587 24.755 1.00 96.31 190 ILE A CA 1
ATOM 1557 C C . ILE A 1 190 ? -1.893 3.101 23.431 1.00 96.31 190 ILE A C 1
ATOM 1559 O O . ILE A 1 190 ? -2.231 4.209 23.008 1.00 96.31 190 ILE A O 1
ATOM 1563 N N . LYS A 1 191 ? -1.080 2.287 22.743 1.00 96.56 191 LYS A N 1
ATOM 1564 C CA . LYS A 1 191 ? -0.581 2.650 21.409 1.00 96.56 191 LYS A CA 1
ATOM 1565 C C . LYS A 1 191 ? -1.708 2.757 20.393 1.00 96.56 191 LYS A C 1
ATOM 1567 O O . LYS A 1 191 ? -1.673 3.640 19.540 1.00 96.56 191 LYS A O 1
ATOM 1572 N N . MET A 1 192 ? -2.716 1.892 20.485 1.00 97.25 192 MET A N 1
ATOM 1573 C CA . MET A 1 192 ? -3.864 1.936 19.586 1.00 97.25 192 MET A CA 1
ATOM 1574 C C . MET A 1 192 ? -4.617 3.271 19.692 1.00 97.25 192 MET A C 1
ATOM 1576 O O . MET A 1 192 ? -4.853 3.902 18.663 1.00 97.25 192 MET A O 1
ATOM 1580 N N . GLU A 1 193 ? -4.935 3.748 20.901 1.00 96.75 193 GLU A N 1
ATOM 1581 C CA . GLU A 1 193 ? -5.597 5.049 21.106 1.00 96.75 193 GLU A CA 1
ATOM 1582 C C . GLU A 1 193 ? -4.708 6.225 20.666 1.00 96.75 193 GLU A C 1
ATOM 1584 O O . GLU A 1 193 ? -5.198 7.179 20.050 1.00 96.75 193 GLU A O 1
ATOM 1589 N N . GLN A 1 194 ? -3.394 6.150 20.921 1.00 97.06 194 GLN A N 1
ATOM 1590 C CA . GLN A 1 194 ? -2.441 7.158 20.449 1.00 97.06 194 GLN A CA 1
ATOM 1591 C C . GLN A 1 194 ? -2.468 7.264 18.918 1.00 97.06 194 GLN A C 1
ATOM 1593 O O . GLN A 1 194 ? -2.678 8.352 18.380 1.00 97.06 194 GLN A O 1
ATOM 1598 N N . HIS A 1 195 ? -2.304 6.145 18.210 1.00 97.12 195 HIS A N 1
ATOM 1599 C CA . HIS A 1 195 ? -2.296 6.138 16.748 1.00 97.12 195 HIS A CA 1
ATOM 1600 C C . HIS A 1 195 ? -3.660 6.491 16.150 1.00 97.12 195 HIS A C 1
ATOM 1602 O O . HIS A 1 195 ? -3.715 7.114 15.091 1.00 97.12 195 HIS A O 1
ATOM 1608 N N . LEU A 1 196 ? -4.767 6.161 16.825 1.00 97.00 196 LEU A N 1
ATOM 1609 C CA . LEU A 1 196 ? -6.102 6.606 16.416 1.00 97.00 196 LEU A CA 1
ATOM 1610 C C . LEU A 1 196 ? -6.250 8.123 16.497 1.00 97.00 196 LEU A C 1
ATOM 1612 O O . LEU A 1 196 ? -6.796 8.730 15.577 1.00 97.00 196 LEU A O 1
ATOM 1616 N N . SER A 1 197 ? -5.721 8.733 17.556 1.00 96.56 197 SER A N 1
ATOM 1617 C CA . SER A 1 197 ? -5.713 10.188 17.718 1.00 96.56 197 SER A CA 1
ATOM 1618 C C . SER A 1 197 ? -4.846 10.869 16.651 1.00 96.56 197 SER A C 1
ATOM 1620 O O . SER A 1 197 ? -5.239 11.886 16.081 1.00 96.56 197 SER A O 1
ATOM 1622 N N . GLU A 1 198 ? -3.687 10.288 16.324 1.00 96.00 198 GLU A N 1
ATOM 1623 C CA . GLU A 1 198 ? -2.824 10.761 15.232 1.00 96.00 198 GLU A CA 1
ATOM 1624 C C . GLU A 1 198 ? -3.512 10.634 13.864 1.00 96.00 198 GLU A C 1
ATOM 1626 O O . GLU A 1 198 ? -3.468 11.565 13.057 1.00 96.00 198 GLU A O 1
ATOM 1631 N N . LEU A 1 199 ? -4.182 9.506 13.610 1.00 95.69 199 LEU A N 1
ATOM 1632 C CA . LEU A 1 199 ? -4.917 9.247 12.374 1.00 95.69 199 LEU A CA 1
ATOM 1633 C C . LEU A 1 199 ? -6.068 10.243 12.176 1.00 95.69 199 LEU A C 1
ATOM 1635 O O . LEU A 1 199 ? -6.200 10.818 11.095 1.00 95.69 199 LEU A O 1
ATOM 1639 N N . GLU A 1 200 ? -6.857 10.480 13.223 1.00 95.81 200 GLU A N 1
ATOM 1640 C CA . GLU A 1 200 ? -7.942 11.466 13.233 1.00 95.81 200 GLU A CA 1
ATOM 1641 C C . GLU A 1 200 ? -7.414 12.891 13.013 1.00 95.81 200 GLU A C 1
ATOM 1643 O O . GLU A 1 200 ? -7.996 13.653 12.243 1.00 95.81 200 GLU A O 1
ATOM 1648 N N . GLY A 1 201 ? -6.259 13.227 13.597 1.00 95.25 201 GLY A N 1
ATOM 1649 C CA . GLY A 1 201 ? -5.591 14.510 13.373 1.00 95.25 201 GLY A CA 1
ATOM 1650 C C . GLY A 1 201 ? -5.114 14.726 11.930 1.00 95.25 201 GLY A C 1
ATOM 1651 O O . GLY A 1 201 ? -5.035 15.869 11.478 1.00 95.25 201 GLY A O 1
ATOM 1652 N N . VAL A 1 202 ? -4.807 13.657 11.184 1.00 94.25 202 VAL A N 1
ATOM 1653 C CA . VAL A 1 202 ? -4.446 13.747 9.757 1.00 94.25 202 VAL A CA 1
ATOM 1654 C C . VAL A 1 202 ? -5.682 13.808 8.858 1.00 94.25 202 VAL A C 1
ATOM 1656 O O . VAL A 1 202 ? -5.675 14.530 7.858 1.00 94.25 202 VAL A O 1
ATOM 1659 N N . ASP A 1 203 ? -6.723 13.032 9.162 1.00 93.69 203 ASP A N 1
ATOM 1660 C CA . ASP A 1 203 ? -7.937 12.954 8.351 1.00 93.69 203 ASP A CA 1
ATOM 1661 C C . ASP A 1 203 ? -9.153 12.562 9.207 1.00 93.69 203 ASP A C 1
ATOM 1663 O O . ASP A 1 203 ? -9.533 11.395 9.285 1.00 93.69 203 ASP A O 1
ATOM 1667 N N . GLU A 1 204 ? -9.807 13.558 9.807 1.00 90.62 204 GLU A N 1
ATOM 1668 C CA . GLU A 1 204 ? -10.998 13.393 10.662 1.00 90.62 204 GLU A CA 1
ATOM 1669 C C . GLU A 1 204 ? -12.148 12.650 9.954 1.00 90.62 204 GLU A C 1
ATOM 1671 O O . GLU A 1 204 ? -12.973 11.987 10.576 1.00 90.62 204 GLU A O 1
ATOM 1676 N N . LYS A 1 205 ? -12.200 12.730 8.618 1.00 90.75 205 LYS A N 1
ATOM 1677 C CA . LYS A 1 205 ? -13.238 12.094 7.792 1.00 90.75 205 LYS A CA 1
ATOM 1678 C C . LYS A 1 205 ? -12.831 10.709 7.303 1.00 90.75 205 LYS A C 1
ATOM 1680 O O . LYS A 1 205 ? -13.437 10.183 6.361 1.00 90.75 205 LYS A O 1
ATOM 1685 N N . PHE A 1 206 ? -11.767 10.131 7.848 1.00 94.88 206 PHE A N 1
ATOM 1686 C CA . PHE A 1 206 ? -11.362 8.782 7.507 1.00 94.88 206 PHE A CA 1
ATOM 1687 C C . PHE A 1 206 ? -12.171 7.773 8.323 1.00 94.88 206 PHE A C 1
ATOM 1689 O O . PHE A 1 206 ? -11.997 7.639 9.531 1.00 94.88 206 PHE A O 1
ATOM 1696 N N . SER A 1 207 ? -13.072 7.057 7.644 1.00 94.88 207 SER A N 1
ATOM 1697 C CA . SER A 1 207 ? -14.039 6.145 8.267 1.00 94.88 207 SER A CA 1
ATOM 1698 C C . SER A 1 207 ? -13.392 5.119 9.193 1.00 94.88 207 SER A C 1
ATOM 1700 O O . SER A 1 207 ? -13.961 4.805 10.235 1.00 94.88 207 SER A O 1
ATOM 1702 N N . GLU A 1 208 ? -12.203 4.625 8.844 1.00 96.12 208 GLU A N 1
ATOM 1703 C CA . GLU A 1 208 ? -11.529 3.571 9.605 1.00 96.12 208 GLU A CA 1
ATOM 1704 C C . GLU A 1 208 ? -11.195 3.983 11.044 1.00 96.12 208 GLU A C 1
ATOM 1706 O O . GLU A 1 208 ? -11.134 3.115 11.909 1.00 96.12 208 GLU A O 1
ATOM 1711 N N . VAL A 1 209 ? -11.088 5.284 11.349 1.00 96.88 209 VAL A N 1
ATOM 1712 C CA . VAL A 1 209 ? -10.952 5.765 12.736 1.00 96.88 209 VAL A CA 1
ATOM 1713 C C . VAL A 1 209 ? -12.097 5.236 13.603 1.00 96.88 209 VAL A C 1
ATOM 1715 O O . VAL A 1 209 ? -11.862 4.684 14.676 1.00 96.88 209 VAL A O 1
ATOM 1718 N N . TYR A 1 210 ? -13.339 5.345 13.128 1.00 96.56 210 TYR A N 1
ATOM 1719 C CA . TYR A 1 210 ? -14.517 4.896 13.873 1.00 96.56 210 TYR A CA 1
ATOM 1720 C C . TYR A 1 210 ? -14.572 3.370 13.990 1.00 96.56 210 TYR A C 1
ATOM 1722 O O . TYR A 1 210 ? -14.905 2.838 15.051 1.00 96.56 210 TYR A O 1
ATOM 1730 N N . PHE A 1 211 ? -14.200 2.653 12.923 1.00 96.38 211 PHE A N 1
ATOM 1731 C CA . PHE A 1 211 ? -14.117 1.194 12.963 1.00 96.38 211 PHE A CA 1
ATOM 1732 C C . PHE A 1 211 ? -13.135 0.738 14.040 1.00 96.38 211 PHE A C 1
ATOM 1734 O O . PHE A 1 211 ? -13.512 -0.031 14.923 1.00 96.38 211 PHE A O 1
ATOM 1741 N N . TRP A 1 212 ? -11.909 1.251 14.022 1.00 96.56 212 TRP A N 1
ATOM 1742 C CA . TRP A 1 212 ? -10.882 0.857 14.977 1.00 96.56 212 TRP A CA 1
ATOM 1743 C C . TRP A 1 212 ? -11.184 1.326 16.399 1.00 96.56 212 TRP A C 1
ATOM 1745 O O . TRP A 1 212 ? -11.005 0.537 17.322 1.00 96.56 212 TRP A O 1
ATOM 1755 N N . ARG A 1 213 ? -11.745 2.527 16.602 1.00 96.12 213 ARG A N 1
ATOM 1756 C CA . ARG A 1 213 ? -12.224 2.948 17.932 1.00 96.12 213 ARG A CA 1
ATOM 1757 C C . ARG A 1 213 ? -13.220 1.940 18.507 1.00 96.12 213 ARG A C 1
ATOM 1759 O O . ARG A 1 213 ? -13.100 1.575 19.668 1.00 96.12 213 ARG A O 1
ATOM 1766 N N . SER A 1 214 ? -14.148 1.408 17.703 1.00 95.12 214 SER A N 1
ATOM 1767 C CA . SER A 1 214 ? -15.101 0.386 18.176 1.00 95.12 214 SER A CA 1
ATOM 1768 C C . SER A 1 214 ? -14.445 -0.927 18.644 1.00 95.12 214 SER A C 1
ATOM 1770 O O . SER A 1 214 ? -15.076 -1.708 19.360 1.00 95.12 214 SER A O 1
ATOM 1772 N N . ARG A 1 215 ? -13.185 -1.170 18.253 1.00 95.44 215 ARG A N 1
ATOM 1773 C CA . ARG A 1 215 ? -12.391 -2.351 18.621 1.00 95.44 215 ARG A CA 1
ATOM 1774 C C . ARG A 1 215 ? -11.579 -2.184 19.905 1.00 95.44 215 ARG A C 1
ATOM 1776 O O . ARG A 1 215 ? -10.977 -3.164 20.323 1.00 95.44 215 ARG A O 1
ATOM 1783 N N . LEU A 1 216 ? -11.574 -1.007 20.529 1.00 93.81 216 LEU A N 1
ATOM 1784 C CA . LEU A 1 216 ? -10.955 -0.809 21.842 1.00 93.81 216 LEU A CA 1
ATOM 1785 C C . LEU A 1 216 ? -11.762 -1.552 22.910 1.00 93.81 216 LEU A C 1
ATOM 1787 O O . LEU A 1 216 ? -12.968 -1.329 23.054 1.00 93.81 216 LEU A O 1
ATOM 1791 N N . ASP A 1 217 ? -11.118 -2.424 23.676 1.00 83.38 217 ASP A N 1
ATOM 1792 C CA . ASP A 1 217 ? -11.760 -3.220 24.721 1.00 83.38 217 ASP A CA 1
ATOM 1793 C C . ASP A 1 217 ? -12.237 -2.346 25.882 1.00 83.38 217 ASP A C 1
ATOM 1795 O O . ASP A 1 217 ? -13.317 -2.598 26.422 1.00 83.38 217 ASP A O 1
ATOM 1799 N N . SER A 1 218 ? -11.511 -1.265 26.171 1.00 86.50 218 SER A N 1
ATOM 1800 C CA . SER A 1 218 ? -11.858 -0.255 27.180 1.00 86.50 218 SER A CA 1
ATOM 1801 C C . SER A 1 218 ? -13.187 0.486 26.947 1.00 86.50 218 SER A C 1
ATOM 1803 O O . SER A 1 218 ? -13.730 1.083 27.883 1.00 86.50 218 SER A O 1
ATOM 1805 N N . LEU A 1 219 ? -13.754 0.465 25.733 1.00 85.38 219 LEU A N 1
ATOM 1806 C CA . LEU A 1 219 ? -15.032 1.128 25.464 1.00 85.38 219 LEU A CA 1
ATOM 1807 C C . LEU A 1 219 ? -16.232 0.330 25.992 1.00 85.38 219 LEU A C 1
ATOM 1809 O O . LEU A 1 219 ? -16.357 -0.879 25.777 1.00 85.38 219 LEU A O 1
ATOM 1813 N N . SER A 1 220 ? -17.188 1.047 26.593 1.00 91.50 220 SER A N 1
ATOM 1814 C CA . SER A 1 220 ? -18.501 0.490 26.927 1.00 91.50 220 SER A CA 1
ATOM 1815 C C . SER A 1 220 ? -19.253 0.055 25.665 1.00 91.50 220 SER A C 1
ATOM 1817 O O . SER A 1 220 ? -19.037 0.598 24.580 1.00 91.50 220 SER A O 1
ATOM 1819 N N . ALA A 1 221 ? -20.177 -0.899 25.806 1.00 91.88 221 ALA A N 1
ATOM 1820 C CA . ALA A 1 221 ? -20.976 -1.398 24.685 1.00 91.88 221 ALA A CA 1
ATOM 1821 C C . ALA A 1 221 ? -21.729 -0.276 23.941 1.00 91.88 221 ALA A C 1
ATOM 1823 O O . ALA A 1 221 ? -21.738 -0.252 22.715 1.00 91.88 221 ALA A O 1
ATOM 1824 N N . GLU A 1 222 ? -22.285 0.693 24.675 1.00 92.88 222 GLU A N 1
ATOM 1825 C CA . GLU A 1 222 ? -22.964 1.864 24.104 1.00 92.88 222 GLU A CA 1
ATOM 1826 C C . GLU A 1 222 ? -22.017 2.719 23.250 1.00 92.88 222 GLU A C 1
ATOM 1828 O O . GLU A 1 222 ? -22.325 3.030 22.100 1.00 92.88 222 GLU A O 1
ATOM 1833 N N . LYS A 1 223 ? -20.817 3.028 23.763 1.00 94.19 223 LYS A N 1
ATOM 1834 C CA . LYS A 1 223 ? -19.810 3.788 23.010 1.00 94.19 223 LYS A CA 1
ATOM 1835 C C . LYS A 1 223 ? -19.314 3.015 21.791 1.00 94.19 223 LYS A C 1
ATOM 1837 O O . LYS A 1 223 ? -19.129 3.609 20.734 1.00 94.19 223 LYS A O 1
ATOM 1842 N N . LYS A 1 224 ? -19.120 1.696 21.905 1.00 94.25 224 LYS A N 1
ATOM 1843 C CA . LYS A 1 224 ? -18.773 0.838 20.759 1.00 94.25 224 LYS A CA 1
ATOM 1844 C C . LYS A 1 224 ? -19.841 0.926 19.673 1.00 94.25 224 LYS A C 1
ATOM 1846 O O . LYS A 1 224 ? -19.499 1.113 18.506 1.00 94.25 224 LYS A O 1
ATOM 1851 N N . GLN A 1 225 ? -21.115 0.857 20.058 1.00 94.25 225 GLN A N 1
ATOM 1852 C CA . GLN A 1 225 ? -22.229 0.984 19.125 1.00 94.25 225 GLN A CA 1
ATOM 1853 C C . GLN A 1 225 ? -22.255 2.363 18.452 1.00 94.25 225 GLN A C 1
ATOM 1855 O O . GLN A 1 225 ? -22.380 2.431 17.235 1.00 94.25 225 GLN A O 1
ATOM 1860 N N . GLU A 1 226 ? -22.037 3.453 19.192 1.00 95.38 226 GLU A N 1
ATOM 1861 C CA . GLU A 1 226 ? -21.942 4.805 18.620 1.00 95.38 226 GLU A CA 1
ATOM 1862 C C . GLU A 1 226 ? -20.840 4.911 17.545 1.00 95.38 226 GLU A C 1
ATOM 1864 O O . GLU A 1 226 ? -21.034 5.519 16.491 1.00 95.38 226 GLU A O 1
ATOM 1869 N N . GLN A 1 227 ? -19.677 4.297 17.777 1.00 96.31 227 GLN A N 1
ATOM 1870 C CA . GLN A 1 227 ? -18.583 4.289 16.800 1.00 96.31 227 GLN A CA 1
ATOM 1871 C C . GLN A 1 227 ? -18.927 3.454 15.557 1.00 96.31 227 GLN A C 1
ATOM 1873 O O . GLN A 1 227 ? -18.687 3.895 14.432 1.00 96.31 227 GLN A O 1
ATOM 1878 N N . ILE A 1 228 ? -19.559 2.288 15.733 1.00 95.50 228 ILE A N 1
ATOM 1879 C CA . ILE A 1 228 ? -20.074 1.477 14.616 1.00 95.50 228 ILE A CA 1
ATOM 1880 C C . ILE A 1 228 ? -21.079 2.287 13.789 1.00 95.50 228 ILE A C 1
ATOM 1882 O O . ILE A 1 228 ? -21.045 2.273 12.556 1.00 95.50 228 ILE A O 1
ATOM 1886 N N . ASP A 1 229 ? -21.945 3.036 14.460 1.00 95.06 229 ASP A N 1
ATOM 1887 C CA . ASP A 1 229 ? -22.964 3.860 13.832 1.00 95.06 229 ASP A CA 1
ATOM 1888 C C . ASP A 1 229 ? -22.348 4.963 12.961 1.00 95.06 229 ASP A C 1
ATOM 1890 O O . ASP A 1 229 ? -22.744 5.135 11.801 1.00 95.06 229 ASP A O 1
ATOM 1894 N N . LYS A 1 230 ? -21.327 5.653 13.487 1.00 96.00 230 LYS A N 1
ATOM 1895 C CA . LYS A 1 230 ? -20.535 6.654 12.754 1.00 96.00 230 LYS A CA 1
ATOM 1896 C C . LYS A 1 230 ? -19.782 6.043 11.577 1.00 96.00 230 LYS A C 1
ATOM 1898 O O . LYS A 1 230 ? -19.778 6.637 10.496 1.00 96.00 230 LYS A O 1
ATOM 1903 N N . TYR A 1 231 ? -19.200 4.857 11.750 1.00 96.56 231 TYR A N 1
ATOM 1904 C CA . TYR A 1 231 ? -18.520 4.128 10.680 1.00 96.56 231 TYR A CA 1
ATOM 1905 C C . TYR A 1 231 ? -19.472 3.827 9.518 1.00 96.56 231 TYR A C 1
ATOM 1907 O O . TYR A 1 231 ? -19.226 4.241 8.383 1.00 96.56 231 TYR A O 1
ATOM 1915 N N . VAL A 1 232 ? -20.604 3.176 9.807 1.00 96.19 232 VAL A N 1
ATOM 1916 C CA . VAL A 1 232 ? -21.602 2.797 8.796 1.00 96.1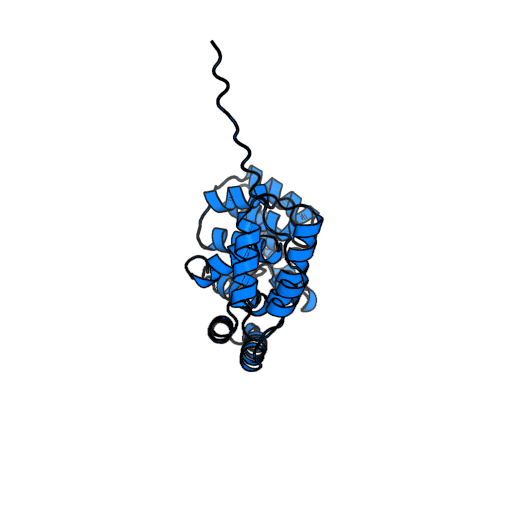9 232 VAL A CA 1
ATOM 1917 C C . VAL A 1 232 ? -22.168 4.031 8.092 1.00 96.19 232 VAL A C 1
ATOM 1919 O O . VAL A 1 232 ? -22.304 4.023 6.865 1.00 96.19 232 VAL A O 1
ATOM 1922 N N . ALA A 1 233 ? -22.472 5.099 8.835 1.00 95.44 233 ALA A N 1
ATOM 1923 C CA . ALA A 1 233 ? -22.968 6.349 8.264 1.00 95.44 233 ALA A CA 1
ATOM 1924 C C . ALA A 1 233 ? -21.932 7.009 7.341 1.00 95.44 233 ALA A C 1
ATOM 1926 O O . ALA A 1 233 ? -22.258 7.361 6.206 1.00 95.44 233 ALA A O 1
ATOM 1927 N N . THR A 1 234 ? -20.679 7.120 7.788 1.00 95.31 234 THR A N 1
ATOM 1928 C CA . THR A 1 234 ? -19.583 7.708 6.999 1.00 95.31 234 THR A CA 1
ATOM 1929 C C . THR A 1 234 ? -19.336 6.917 5.717 1.00 95.31 234 THR A C 1
ATOM 1931 O O . THR A 1 234 ? -19.224 7.505 4.643 1.00 95.31 234 THR A O 1
ATOM 1934 N N . CYS A 1 235 ? -19.326 5.585 5.797 1.00 95.44 235 CYS A N 1
ATOM 1935 C CA . CYS A 1 235 ? -19.147 4.715 4.637 1.00 95.44 235 CYS A CA 1
ATOM 1936 C C . CYS A 1 235 ? -20.314 4.786 3.643 1.00 95.44 235 CYS A C 1
ATOM 1938 O O . CYS A 1 235 ? -20.094 4.819 2.430 1.00 95.44 235 CYS A O 1
ATOM 1940 N N . SER A 1 236 ? -21.553 4.850 4.141 1.00 93.94 236 SER A N 1
ATOM 1941 C CA . SER A 1 236 ? -22.754 4.913 3.295 1.00 93.94 236 SER A CA 1
ATOM 1942 C C . SER A 1 236 ? -22.890 6.256 2.571 1.00 93.94 236 SER A C 1
ATOM 1944 O O . SER A 1 236 ? -23.338 6.291 1.429 1.00 93.94 236 SER A O 1
ATOM 1946 N N . ASN A 1 237 ? -22.468 7.350 3.212 1.00 94.69 237 ASN A N 1
ATOM 1947 C CA . ASN A 1 237 ? -22.581 8.712 2.682 1.00 94.69 237 ASN A CA 1
ATOM 1948 C C . ASN A 1 237 ? -21.319 9.184 1.931 1.00 94.69 237 ASN A C 1
ATOM 1950 O O . ASN A 1 237 ? -21.214 10.353 1.555 1.00 94.69 237 ASN A O 1
ATOM 1954 N N . MET A 1 238 ? -20.340 8.300 1.721 1.00 94.69 238 MET A N 1
ATOM 1955 C CA . MET A 1 238 ? -19.082 8.639 1.060 1.00 94.69 238 MET A CA 1
ATOM 1956 C C . MET A 1 238 ? -19.288 8.921 -0.434 1.00 94.69 238 MET A C 1
ATOM 1958 O O . MET A 1 238 ? -19.837 8.097 -1.166 1.00 94.69 238 MET A O 1
ATOM 1962 N N . SER A 1 239 ? -18.780 10.062 -0.909 1.00 94.12 239 SER A N 1
ATOM 1963 C CA . SER A 1 239 ? -18.801 10.390 -2.338 1.00 94.12 239 SER A CA 1
ATOM 1964 C C . SER A 1 239 ? -17.914 9.442 -3.151 1.00 94.12 239 SER A C 1
ATOM 1966 O O . SER A 1 239 ? -16.901 8.936 -2.665 1.00 94.12 239 SER A O 1
ATOM 1968 N N . GLU A 1 240 ? -18.241 9.245 -4.430 1.00 90.19 240 GLU A N 1
ATOM 1969 C CA . GLU A 1 240 ? -17.444 8.393 -5.321 1.00 90.19 240 GLU A CA 1
ATOM 1970 C C . GLU A 1 240 ? -15.994 8.887 -5.449 1.00 90.19 240 GLU A C 1
ATOM 1972 O O . GLU A 1 240 ? -15.057 8.091 -5.410 1.00 90.19 240 GLU A O 1
ATOM 1977 N N . LYS A 1 241 ? -15.794 10.210 -5.526 1.00 92.62 241 LYS A N 1
ATOM 1978 C CA . LYS A 1 241 ? -14.458 10.821 -5.544 1.00 92.62 241 LYS A CA 1
ATOM 1979 C C . LYS A 1 241 ? -13.645 10.401 -4.317 1.00 92.62 241 LYS A C 1
ATOM 1981 O O . LYS A 1 241 ? -12.517 9.943 -4.462 1.00 92.62 241 LYS A O 1
ATOM 1986 N N . ARG A 1 242 ? -14.235 10.508 -3.124 1.00 91.94 242 ARG A N 1
ATOM 1987 C CA . ARG A 1 242 ? -13.574 10.132 -1.872 1.00 91.94 242 ARG A CA 1
ATOM 1988 C C . ARG A 1 242 ? -13.297 8.631 -1.806 1.00 91.94 242 ARG A C 1
ATOM 1990 O O . ARG A 1 242 ? -12.224 8.236 -1.367 1.00 91.94 242 ARG A O 1
ATOM 1997 N N . ARG A 1 243 ? -14.216 7.801 -2.302 1.00 90.12 243 ARG A N 1
ATOM 1998 C CA . ARG A 1 243 ? -14.008 6.350 -2.398 1.00 90.12 243 ARG A CA 1
ATOM 1999 C C . ARG A 1 243 ? -12.799 6.010 -3.272 1.00 90.12 243 ARG A C 1
ATOM 2001 O O . ARG A 1 243 ? -11.987 5.181 -2.884 1.00 90.12 243 ARG A O 1
ATOM 2008 N N . ARG A 1 244 ? -12.637 6.689 -4.414 1.00 88.44 244 ARG A N 1
ATOM 2009 C CA . ARG A 1 244 ? -11.460 6.525 -5.285 1.00 88.44 244 ARG A CA 1
ATOM 2010 C C . ARG A 1 244 ? -10.166 6.981 -4.603 1.00 88.44 244 ARG A C 1
ATOM 2012 O O . ARG A 1 244 ? -9.149 6.317 -4.752 1.00 88.44 244 ARG A O 1
ATOM 2019 N N . GLU A 1 245 ? -10.197 8.075 -3.842 1.00 90.38 245 GLU A N 1
ATOM 2020 C CA . GLU A 1 245 ? -9.036 8.548 -3.065 1.00 90.38 245 GLU A CA 1
ATOM 2021 C C . GLU A 1 245 ? -8.611 7.550 -1.978 1.00 90.38 245 GLU A C 1
ATOM 2023 O O . GLU A 1 245 ? -7.416 7.371 -1.740 1.00 90.38 245 GLU A O 1
ATOM 2028 N N . LEU A 1 246 ? -9.582 6.905 -1.323 1.00 91.31 246 LEU A N 1
ATOM 2029 C CA . LEU A 1 246 ? -9.341 5.934 -0.254 1.00 91.31 246 LEU A CA 1
ATOM 2030 C C . LEU A 1 246 ? -9.069 4.511 -0.756 1.00 91.31 246 LEU A C 1
ATOM 2032 O O . LEU A 1 246 ? -8.684 3.671 0.045 1.00 91.31 246 LEU A O 1
ATOM 2036 N N . PHE A 1 247 ? -9.166 4.247 -2.064 1.00 88.81 247 PHE A N 1
ATOM 2037 C CA . PHE A 1 247 ? -8.812 2.949 -2.663 1.00 88.81 247 PHE A CA 1
ATOM 2038 C C . PHE A 1 247 ? -7.338 2.554 -2.437 1.00 88.81 247 PHE A C 1
ATOM 2040 O O . PHE A 1 247 ? -6.950 1.410 -2.651 1.00 88.81 247 PHE A O 1
ATOM 2047 N N . ILE A 1 248 ? -6.505 3.501 -1.994 1.00 93.19 248 ILE A N 1
ATOM 2048 C CA . ILE A 1 248 ? -5.138 3.237 -1.531 1.00 93.19 248 ILE A CA 1
ATOM 2049 C C . ILE A 1 248 ? -5.130 2.319 -0.298 1.00 93.19 248 ILE A C 1
ATOM 2051 O O . ILE A 1 248 ? -4.188 1.550 -0.145 1.00 93.19 248 ILE A O 1
ATOM 2055 N N . GLU A 1 249 ? -6.158 2.379 0.551 1.00 93.44 249 GLU A N 1
ATOM 2056 C CA . GLU A 1 249 ? -6.380 1.447 1.655 1.00 93.44 249 GLU A CA 1
ATOM 2057 C C . GLU A 1 249 ? -7.448 0.413 1.251 1.00 93.44 249 GLU A C 1
ATOM 2059 O O . GLU A 1 249 ? -8.644 0.736 1.280 1.00 93.44 249 GLU A O 1
ATOM 2064 N N . PRO A 1 250 ? -7.042 -0.817 0.869 1.00 87.81 250 PRO A N 1
ATOM 2065 C CA . PRO A 1 250 ? -7.919 -1.808 0.244 1.00 87.81 250 PRO A CA 1
ATOM 2066 C C . PRO A 1 250 ? -9.127 -2.217 1.090 1.00 87.81 250 PRO A C 1
ATOM 2068 O O . PRO A 1 250 ? -10.147 -2.627 0.540 1.00 87.81 250 PRO A O 1
ATOM 2071 N N . HIS A 1 251 ? -9.038 -2.095 2.416 1.00 89.88 251 HIS A N 1
ATOM 2072 C CA . HIS A 1 251 ? -10.102 -2.522 3.326 1.00 89.88 251 HIS A CA 1
ATOM 2073 C C . HIS A 1 251 ? -11.030 -1.394 3.777 1.00 89.88 251 HIS A C 1
ATOM 2075 O O . HIS A 1 251 ? -11.932 -1.645 4.584 1.00 89.88 251 HIS A O 1
ATOM 2081 N N . THR A 1 252 ? -10.864 -0.178 3.244 1.00 92.62 252 THR A N 1
ATOM 2082 C CA . THR A 1 252 ? -11.722 0.957 3.602 1.00 92.62 252 THR A CA 1
ATOM 2083 C C . THR A 1 252 ? -13.197 0.604 3.405 1.00 92.62 252 THR A C 1
ATOM 2085 O O . THR A 1 252 ? -13.618 0.225 2.312 1.00 92.62 252 THR A O 1
ATOM 2088 N N . CYS A 1 253 ? -14.005 0.766 4.453 1.00 93.31 253 CYS A N 1
ATOM 2089 C CA . CYS A 1 253 ? -15.442 0.485 4.468 1.00 93.31 253 CYS A CA 1
ATOM 2090 C C . CYS A 1 253 ? -15.851 -0.977 4.201 1.00 93.31 253 CYS A C 1
ATOM 2092 O O . CYS A 1 253 ? -17.042 -1.248 4.023 1.00 93.31 253 CYS A O 1
ATOM 2094 N N . SER A 1 254 ? -14.913 -1.930 4.205 1.00 91.56 254 SER A N 1
ATOM 2095 C CA . SER A 1 254 ? -15.190 -3.341 3.885 1.00 91.56 254 SER A CA 1
ATOM 2096 C C . SER A 1 254 ? -16.164 -4.014 4.865 1.00 91.56 254 SER A C 1
ATOM 2098 O O . SER A 1 254 ? -16.964 -4.856 4.458 1.00 91.56 254 SER A O 1
ATOM 2100 N N . PHE A 1 255 ? -16.188 -3.583 6.130 1.00 91.94 255 PHE A N 1
ATOM 2101 C CA . PHE A 1 255 ? -17.057 -4.147 7.172 1.00 91.94 255 PHE A CA 1
ATOM 2102 C C . PHE A 1 255 ? -18.419 -3.450 7.301 1.00 91.94 255 PHE A C 1
ATOM 2104 O O . PHE A 1 255 ? -19.263 -3.880 8.089 1.00 91.94 255 PHE A O 1
ATOM 2111 N N . ALA A 1 256 ? -18.674 -2.373 6.549 1.00 92.81 256 ALA A N 1
ATOM 2112 C CA . ALA A 1 256 ? -19.863 -1.542 6.752 1.00 92.81 256 ALA A CA 1
ATOM 2113 C C . ALA A 1 256 ? -21.177 -2.318 6.540 1.00 92.81 256 ALA A C 1
ATOM 2115 O O . ALA A 1 256 ? -22.128 -2.146 7.303 1.00 92.81 256 ALA A O 1
ATOM 2116 N N . ASN A 1 257 ? -21.226 -3.204 5.540 1.00 89.50 257 ASN A N 1
ATOM 2117 C CA . ASN A 1 257 ? -22.414 -4.011 5.246 1.00 89.50 257 ASN A CA 1
ATOM 2118 C C . ASN A 1 257 ? -22.678 -5.074 6.322 1.00 89.50 257 ASN A C 1
ATOM 2120 O O . ASN A 1 257 ? -23.823 -5.242 6.742 1.00 89.50 257 ASN A O 1
ATOM 2124 N N . GLU A 1 258 ? -21.630 -5.751 6.801 1.00 90.06 258 GLU A N 1
ATOM 2125 C CA . GLU A 1 258 ? -21.735 -6.738 7.883 1.00 90.06 258 GLU A CA 1
ATOM 2126 C C . GLU A 1 258 ? -22.253 -6.081 9.171 1.00 90.06 258 GLU A C 1
ATOM 2128 O O . GLU A 1 258 ? -23.209 -6.554 9.789 1.00 90.06 258 GLU A O 1
ATOM 2133 N N . LEU A 1 259 ? -21.663 -4.942 9.546 1.00 89.31 259 LEU A N 1
ATOM 2134 C CA . LEU A 1 259 ? -22.034 -4.204 10.753 1.00 89.31 259 LEU A CA 1
ATOM 2135 C C . LEU A 1 259 ? -23.438 -3.595 10.656 1.00 89.31 259 LEU A C 1
ATOM 2137 O O . LEU A 1 259 ? -24.157 -3.541 11.652 1.00 89.31 259 LEU A O 1
ATOM 2141 N N . LYS A 1 260 ? -23.874 -3.192 9.457 1.00 86.50 260 LYS A N 1
ATOM 2142 C CA . LYS A 1 260 ? -25.254 -2.751 9.218 1.00 86.50 260 LYS A CA 1
ATOM 2143 C C . LYS A 1 260 ? -26.260 -3.887 9.417 1.00 86.50 260 LYS A C 1
ATOM 2145 O O . LYS A 1 260 ? -27.327 -3.639 9.968 1.00 86.50 260 LYS A O 1
ATOM 2150 N N . GLY A 1 261 ? -25.932 -5.114 9.003 1.00 76.88 261 GLY A N 1
ATOM 2151 C CA . GLY A 1 261 ? -26.791 -6.288 9.199 1.00 76.88 261 GLY A CA 1
ATOM 2152 C C . GLY A 1 261 ? -27.009 -6.632 10.676 1.00 76.88 261 GLY A C 1
ATOM 2153 O O . GLY A 1 261 ? -28.131 -6.928 11.073 1.00 76.88 261 GLY A O 1
ATOM 2154 N N . LYS A 1 262 ? -25.963 -6.495 11.501 1.00 69.25 262 LYS A N 1
ATOM 2155 C CA . LYS A 1 262 ? -26.007 -6.743 12.955 1.00 69.25 262 LYS A CA 1
ATOM 2156 C C . LYS A 1 262 ? -26.834 -5.729 13.761 1.00 69.25 262 LYS A C 1
ATOM 2158 O O . LYS A 1 262 ? -27.143 -6.006 14.906 1.00 69.25 262 LYS A O 1
ATOM 2163 N N . ARG A 1 263 ? -27.202 -4.573 13.191 1.00 59.41 263 ARG A N 1
ATOM 2164 C CA . ARG A 1 263 ? -28.102 -3.593 13.838 1.00 59.41 263 ARG A CA 1
ATOM 2165 C C . ARG A 1 263 ? -29.577 -4.000 13.801 1.00 59.41 263 ARG A C 1
ATOM 2167 O O . ARG A 1 263 ? -30.363 -3.481 14.583 1.00 59.41 263 ARG A O 1
ATOM 2174 N N . ASN A 1 264 ? -29.953 -4.850 12.846 1.00 52.81 264 ASN A N 1
ATOM 2175 C CA . ASN A 1 264 ? -31.351 -5.174 12.556 1.00 52.81 264 ASN A CA 1
ATOM 2176 C C . ASN A 1 264 ? -31.792 -6.536 13.123 1.00 52.81 264 ASN A C 1
ATOM 2178 O O . ASN A 1 264 ? -32.906 -6.965 12.825 1.00 52.81 264 ASN A O 1
ATOM 2182 N N . GLY A 1 265 ? -30.928 -7.225 13.872 1.00 44.94 265 GLY A N 1
ATOM 2183 C CA . GLY A 1 265 ? -31.214 -8.501 14.536 1.00 44.94 265 GLY A CA 1
ATOM 2184 C C . GLY A 1 265 ? -30.942 -8.394 16.022 1.00 44.94 265 GLY A C 1
ATOM 2185 O O . GLY A 1 265 ? -31.717 -9.007 16.784 1.00 44.94 265 GLY A O 1
#

Sequence (265 aa):
MWFLALLFISRVTFGAINWTELDILSRQKTPDLAVKKILEILDTGPLEPKTSFLLQKVTNRIFETFYTEKGLNYFEVGKHLAISDPNEAIKTLQKGMDLEPYNGKIFLLWARLSLMTNICIGKEPQTRKIFSFYSQMDEIQLIFGQDLACQEKDPELEDWVDKNSGLSPKLKKYVYHLSVRLAWLRKDEIKMEQHLSELEGVDEKFSEVYFWRSRLDSLSAEKKQEQIDKYVATCSNMSEKRRRELFIEPHTCSFANELKGKRNG

Radius of gyration: 21.91 Å; chains: 1; bounding box: 82×30×54 Å

pLDDT: mean 89.54, std 12.9, range [36.34, 98.5]

Foldseek 3Di:
DDDPPDPPPPPPVDDPPPLVVLLVCLLALDVVVSLVVLLVVPVVDDDDPVRVVSSVVSLVSLQADNSDPQLVVLLVVLVVCCVVPLPVSLVSLVVSCVSSLSHNSSVLSNLLSCLLVLNQDVVPPSLVSNCSSVVVPLLNLLSVLSSCLSVVVLVVNVVSLVVCCPRDLLCNLSSLVSQLSSCLVVVVLVSNVVSLVVNCVSPVLQLVSLVSVLSRPPDDPVSSVVSLVSSLVSLVPDDPVVVVSCSSPSCRSVCNVVSVVVVVD

Secondary structure (DSSP, 8-state):
-------------PPPP-HHHHHHHTTSS-THHHHHHHHHHHTT-SPPHHHHHHHHHHHHHHHH--SSHHHHHHHHHHHHHHHH-HHHHHHHHHHHHHH-TT-HHHHHHHHHHHHHTT---TT-HHHHHHHHHTTT-HHHHHHHHHHHHHTT-HHHHHHHHHHHTTS-TTTHHHHHHHHHHHHHHTT-HHHHHHHHHHHHHH-TT-THHHHHHHT-TTS-HHHHHHHHHHHHHHHHT--HHHHHHHTTSTTTTTTHHHHHHTT--